Protein AF-A0A6B0XFJ4-F1 (afdb_monomer)

Secondary structure (DSSP, 8-state):
-------HHHHHHHHHHHHHHHHHTT--HHHHHHHHHHHHHHHHHHHTTS--HHHHHHHHHS-HHHHHHHHHHHHHHHHHHH-TTSSTTPPPPP--TTHHHHHHHHHHHHHHHTTPPPPHHHHHHHHHHHHH-GGGS-TTS-HHHHHHHHHTHHHHTS-HHHHHHHHHHHHHHHTT-

Nearest PDB structures (foldseek):
  2cpt-assembly1_A  TM=4.570E-01  e=2.797E+00  Homo sapiens

Sequence (177 aa):
MAKIKVNKPEAARRQIDAAIRMLFSGEDPVAVHTLAMASFRVLRDLAKHTESPTESLIDSIIRPEKKTKLWKHINSLSNFLKHADNDPYEIHDPVGEEINDVVLLLACQYYQDLGYQHTHEMSTLITWCMVLYPEFLLPDTNPQLREMVEALDADRNLPRKEKLARGLQLLCSARRM

Structure (mmCIF, N/CA/C/O backbone):
data_AF-A0A6B0XFJ4-F1
#
_entry.id   AF-A0A6B0XFJ4-F1
#
loop_
_atom_site.group_PDB
_atom_site.id
_atom_site.type_symbol
_atom_site.label_atom_id
_atom_site.label_alt_id
_atom_site.label_comp_id
_atom_site.label_asym_id
_atom_site.label_entity_id
_atom_site.label_seq_id
_atom_site.pdbx_PDB_ins_code
_atom_site.Cartn_x
_atom_site.Cartn_y
_atom_site.Cartn_z
_atom_site.occupancy
_atom_site.B_iso_or_equiv
_atom_site.auth_seq_id
_atom_site.auth_comp_id
_atom_site.auth_asym_id
_atom_site.auth_atom_id
_atom_site.pdbx_PDB_model_num
ATOM 1 N N . MET A 1 1 ? -8.684 -20.843 -25.417 1.00 71.12 1 MET A N 1
ATOM 2 C CA . MET A 1 1 ? -8.147 -20.318 -24.140 1.00 71.12 1 MET A CA 1
ATOM 3 C C . MET A 1 1 ? -8.036 -18.807 -24.242 1.00 71.12 1 MET A C 1
ATOM 5 O O . MET A 1 1 ? -7.529 -18.332 -25.254 1.00 71.12 1 MET A O 1
ATOM 9 N N . ALA A 1 2 ? -8.517 -18.064 -23.245 1.00 85.00 2 ALA A N 1
ATOM 10 C CA . ALA A 1 2 ? -8.285 -16.621 -23.172 1.00 85.00 2 ALA A CA 1
ATOM 11 C C . ALA A 1 2 ? -6.791 -16.343 -22.907 1.00 85.00 2 ALA A C 1
ATOM 13 O O . ALA A 1 2 ? -6.155 -17.087 -22.163 1.00 85.00 2 ALA A O 1
ATOM 14 N N . LYS A 1 3 ? -6.223 -15.306 -23.535 1.00 91.06 3 LYS A N 1
ATOM 15 C CA . LYS A 1 3 ? -4.822 -14.881 -23.355 1.00 91.06 3 LYS A CA 1
ATOM 16 C C . LYS A 1 3 ? -4.790 -13.449 -22.823 1.00 91.06 3 LYS A C 1
ATOM 18 O O . LYS A 1 3 ? -5.571 -12.619 -23.275 1.00 91.06 3 LYS A O 1
ATOM 23 N N . ILE A 1 4 ? -3.870 -13.160 -21.905 1.00 92.94 4 ILE A N 1
ATOM 24 C CA . ILE A 1 4 ? -3.644 -11.814 -21.361 1.00 92.94 4 ILE A CA 1
ATOM 25 C C . ILE A 1 4 ? -2.336 -11.270 -21.943 1.00 92.94 4 ILE A C 1
ATOM 27 O O . ILE A 1 4 ? -1.317 -11.958 -21.927 1.00 92.94 4 ILE A O 1
ATOM 31 N N . LYS A 1 5 ? -2.362 -10.033 -22.447 1.00 95.06 5 LYS A N 1
ATOM 32 C CA . LYS A 1 5 ? -1.174 -9.255 -22.822 1.00 95.06 5 LYS A CA 1
ATOM 33 C C . LYS A 1 5 ? -1.119 -8.039 -21.902 1.00 95.06 5 LYS A C 1
ATOM 35 O O . LYS A 1 5 ? -2.099 -7.306 -21.830 1.00 95.06 5 LYS A O 1
ATOM 40 N N . VAL A 1 6 ? -0.019 -7.875 -21.174 1.00 96.56 6 VAL A N 1
ATOM 41 C CA . VAL A 1 6 ? 0.147 -6.821 -20.166 1.00 96.56 6 VAL A CA 1
ATOM 42 C C . VAL A 1 6 ? 1.632 -6.482 -20.040 1.00 96.56 6 VAL A C 1
ATOM 44 O O . VAL A 1 6 ? 2.473 -7.380 -20.123 1.00 96.56 6 VAL A O 1
ATOM 47 N N . ASN A 1 7 ? 1.971 -5.204 -19.881 1.00 96.69 7 ASN A N 1
ATOM 48 C CA . ASN A 1 7 ? 3.340 -4.779 -19.566 1.00 96.69 7 ASN A CA 1
ATOM 49 C C . ASN A 1 7 ? 3.520 -4.574 -18.046 1.00 96.69 7 ASN A C 1
ATOM 51 O O . ASN A 1 7 ? 2.563 -4.676 -17.281 1.00 96.69 7 ASN A O 1
ATOM 55 N N . LYS A 1 8 ? 4.751 -4.310 -17.583 1.00 97.44 8 LYS A N 1
ATOM 56 C CA . LYS A 1 8 ? 5.041 -4.189 -16.142 1.00 97.44 8 LYS A CA 1
ATOM 57 C C . LYS A 1 8 ? 4.252 -3.059 -15.446 1.00 97.44 8 LYS A C 1
ATOM 59 O O . LYS A 1 8 ? 3.602 -3.372 -14.448 1.00 97.44 8 LYS A O 1
ATOM 64 N N . PRO A 1 9 ? 4.244 -1.800 -15.939 1.00 96.94 9 PRO A N 1
ATOM 65 C CA . PRO A 1 9 ? 3.448 -0.734 -15.321 1.00 96.94 9 PRO A CA 1
ATOM 66 C C . PRO A 1 9 ? 1.951 -1.042 -15.285 1.00 96.94 9 PRO A C 1
ATOM 68 O O . PRO A 1 9 ? 1.294 -0.829 -14.270 1.00 96.94 9 PRO A O 1
ATOM 71 N N . GLU A 1 10 ? 1.408 -1.601 -16.367 1.00 97.75 10 GLU A N 1
ATOM 72 C CA . GLU A 1 10 ? -0.004 -1.957 -16.444 1.00 97.75 10 GLU A CA 1
ATOM 73 C C . GLU A 1 10 ? -0.362 -3.084 -15.466 1.00 97.75 10 GLU A C 1
ATOM 75 O O . GLU A 1 10 ? -1.405 -3.025 -14.813 1.00 97.75 10 GLU A O 1
ATOM 80 N N . ALA A 1 11 ? 0.502 -4.093 -15.328 1.00 98.19 11 ALA A N 1
ATOM 81 C CA . ALA A 1 11 ? 0.322 -5.164 -14.355 1.00 98.19 11 ALA A CA 1
ATOM 82 C C . ALA A 1 11 ? 0.345 -4.616 -12.922 1.00 98.19 11 ALA A C 1
ATOM 84 O O . ALA A 1 11 ? -0.547 -4.941 -12.139 1.00 98.19 11 ALA A O 1
ATOM 85 N N . ALA A 1 12 ? 1.304 -3.741 -12.606 1.00 98.44 12 ALA A N 1
ATOM 86 C CA . ALA A 1 12 ? 1.402 -3.104 -11.297 1.00 98.44 12 ALA A CA 1
ATOM 87 C C . ALA A 1 12 ? 0.172 -2.237 -10.988 1.00 98.44 12 ALA A C 1
ATOM 89 O O . ALA A 1 12 ? -0.413 -2.394 -9.921 1.00 98.44 12 ALA A O 1
ATOM 90 N N . ARG A 1 13 ? -0.296 -1.409 -11.935 1.00 98.56 13 ARG A N 1
ATOM 91 C CA . ARG A 1 13 ? -1.532 -0.621 -11.784 1.00 98.56 13 ARG A CA 1
ATOM 92 C C . ARG A 1 13 ? -2.727 -1.505 -11.433 1.00 98.56 13 ARG A C 1
ATOM 94 O O . ARG A 1 13 ? -3.427 -1.241 -10.463 1.00 98.56 13 ARG A O 1
ATOM 101 N N . ARG A 1 14 ? -2.942 -2.586 -12.195 1.00 98.38 14 ARG A N 1
ATOM 102 C CA . ARG A 1 14 ? -4.054 -3.525 -11.955 1.00 98.38 14 ARG A CA 1
ATOM 103 C C . ARG A 1 14 ? -3.960 -4.182 -10.572 1.00 98.38 14 ARG A C 1
ATOM 105 O O . ARG A 1 14 ? -4.995 -4.400 -9.947 1.00 98.38 14 ARG A O 1
ATOM 112 N N . GLN A 1 15 ? -2.748 -4.495 -10.111 1.00 98.62 15 GLN A N 1
ATOM 113 C CA . GLN A 1 15 ? -2.503 -5.054 -8.779 1.00 98.62 15 GLN A CA 1
ATOM 114 C C . GLN A 1 15 ? -2.755 -4.032 -7.662 1.00 98.62 15 GLN A C 1
ATOM 116 O O . GLN A 1 15 ? -3.395 -4.400 -6.683 1.00 98.62 15 GLN A O 1
ATOM 121 N N . ILE A 1 16 ? -2.341 -2.767 -7.824 1.00 98.62 16 ILE A N 1
ATOM 122 C CA . ILE A 1 16 ? -2.642 -1.685 -6.868 1.00 98.62 16 ILE A CA 1
ATOM 123 C C . ILE A 1 16 ? -4.152 -1.494 -6.751 1.00 98.62 16 ILE A C 1
ATOM 125 O O . ILE A 1 16 ? -4.694 -1.577 -5.654 1.00 98.62 16 ILE A O 1
ATOM 129 N N . ASP A 1 17 ? -4.845 -1.314 -7.879 1.00 98.69 17 ASP A N 1
ATOM 130 C CA . ASP A 1 17 ? -6.293 -1.080 -7.885 1.00 98.69 17 ASP A CA 1
ATOM 131 C C . ASP A 1 17 ? -7.051 -2.255 -7.237 1.00 98.69 17 ASP A C 1
ATOM 133 O O . ASP A 1 17 ? -8.042 -2.061 -6.533 1.00 98.69 17 ASP A O 1
ATOM 137 N N . ALA A 1 18 ? -6.600 -3.493 -7.471 1.00 98.75 18 ALA A N 1
ATOM 138 C CA . ALA A 1 18 ? -7.171 -4.676 -6.833 1.00 98.75 18 ALA A CA 1
ATOM 139 C C . ALA A 1 18 ? -6.905 -4.697 -5.323 1.00 98.75 18 ALA A C 1
ATOM 141 O O . ALA A 1 18 ? -7.849 -4.855 -4.554 1.00 98.75 18 ALA A O 1
ATOM 142 N N . ALA A 1 19 ? -5.662 -4.473 -4.901 1.00 98.69 19 ALA A N 1
ATOM 143 C CA . ALA A 1 19 ? -5.285 -4.459 -3.494 1.00 98.69 19 ALA A CA 1
ATOM 144 C C . ALA A 1 19 ? -6.017 -3.366 -2.701 1.00 98.69 19 ALA A C 1
ATOM 146 O O . ALA A 1 19 ? -6.474 -3.632 -1.597 1.00 98.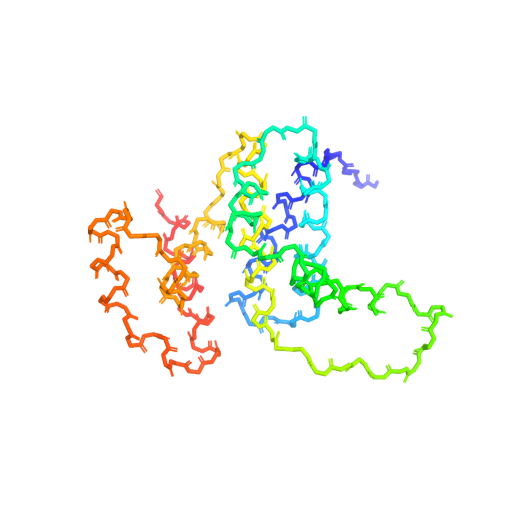69 19 ALA A O 1
ATOM 147 N N . ILE A 1 20 ? -6.204 -2.171 -3.273 1.00 98.69 20 ILE A N 1
ATOM 148 C CA . ILE A 1 20 ? -6.962 -1.078 -2.640 1.00 98.69 20 ILE A CA 1
ATOM 149 C C . ILE A 1 20 ? -8.438 -1.455 -2.472 1.00 98.69 20 ILE A C 1
ATOM 151 O O . ILE A 1 20 ? -9.024 -1.215 -1.417 1.00 98.69 20 ILE A O 1
ATOM 155 N N . ARG A 1 21 ? -9.053 -2.078 -3.489 1.00 98.56 21 ARG A N 1
ATOM 156 C CA . ARG A 1 21 ? -10.432 -2.581 -3.373 1.00 98.56 21 ARG A CA 1
ATOM 157 C C . ARG A 1 21 ? -10.564 -3.611 -2.253 1.00 98.56 21 ARG A C 1
ATOM 159 O O . ARG A 1 21 ? -11.510 -3.519 -1.475 1.00 98.56 21 ARG A O 1
ATOM 166 N N . MET A 1 22 ? -9.626 -4.554 -2.179 1.00 98.50 22 MET A N 1
ATOM 167 C CA . MET A 1 22 ? -9.596 -5.593 -1.148 1.00 98.50 22 MET A CA 1
ATOM 168 C C . MET A 1 22 ? -9.402 -4.983 0.245 1.00 98.50 22 MET A C 1
ATOM 170 O O . MET A 1 22 ? -10.165 -5.288 1.159 1.00 98.50 22 MET A O 1
ATOM 174 N N . LEU A 1 23 ? -8.453 -4.049 0.381 1.00 98.31 23 LEU A N 1
ATOM 175 C CA . LEU A 1 23 ? -8.181 -3.314 1.616 1.00 98.31 23 LEU A CA 1
ATOM 176 C C . LEU A 1 23 ? -9.448 -2.639 2.150 1.00 98.31 23 LEU A C 1
ATOM 178 O O . LEU A 1 23 ? -9.869 -2.907 3.271 1.00 98.31 23 LEU A O 1
ATOM 182 N N . PHE A 1 24 ? -10.096 -1.796 1.344 1.00 97.94 24 PHE A N 1
ATOM 183 C CA . PHE A 1 24 ? -11.292 -1.071 1.783 1.00 97.94 24 PHE A CA 1
ATOM 184 C C . PHE A 1 24 ? -12.513 -1.967 1.990 1.00 97.94 24 PHE A C 1
ATOM 186 O O . PHE A 1 24 ? -13.387 -1.637 2.788 1.00 97.94 24 PHE A O 1
ATOM 193 N N . SER A 1 25 ? -12.564 -3.120 1.325 1.00 96.75 25 SER A N 1
ATOM 194 C CA . SER A 1 25 ? -13.604 -4.125 1.571 1.00 96.75 25 SER A CA 1
ATOM 195 C C . SER A 1 25 ? -13.352 -4.942 2.846 1.00 96.75 25 SER A C 1
ATOM 197 O O . SER A 1 25 ? -14.192 -5.765 3.205 1.00 96.75 25 SER A O 1
ATOM 199 N N . GLY A 1 26 ? -12.234 -4.710 3.547 1.00 95.62 26 GLY A N 1
ATOM 200 C CA . GLY A 1 26 ? -11.851 -5.464 4.739 1.00 95.62 26 GLY A CA 1
ATOM 201 C C . GLY A 1 26 ? -11.555 -6.932 4.436 1.00 95.62 26 GLY A C 1
ATOM 202 O O . GLY A 1 26 ? -11.852 -7.795 5.261 1.00 95.62 26 GLY A O 1
ATOM 203 N N . GLU A 1 27 ? -11.047 -7.223 3.235 1.00 96.75 27 GLU A N 1
ATOM 204 C CA . GLU A 1 27 ? -10.620 -8.570 2.855 1.00 96.75 27 GLU A CA 1
ATOM 205 C C . GLU A 1 27 ? -9.345 -8.998 3.599 1.00 96.75 27 GLU A C 1
ATOM 207 O O . GLU A 1 27 ? -8.747 -8.233 4.355 1.00 96.75 27 GLU A O 1
ATOM 212 N N . ASP A 1 28 ? -8.930 -10.246 3.374 1.00 96.31 28 ASP A N 1
ATOM 213 C CA . ASP A 1 28 ? -7.779 -10.857 4.033 1.00 96.31 28 ASP A CA 1
ATOM 214 C C . ASP A 1 28 ? -6.490 -10.007 3.883 1.00 96.31 28 ASP A C 1
ATOM 216 O O . ASP A 1 28 ? -6.012 -9.789 2.758 1.00 96.31 28 ASP A O 1
ATOM 220 N N . PRO A 1 29 ? -5.882 -9.548 4.997 1.00 95.62 29 PRO A N 1
ATOM 221 C CA . PRO A 1 29 ? -4.700 -8.691 4.954 1.00 95.62 29 PRO A CA 1
ATOM 222 C C . PRO A 1 29 ? -3.461 -9.333 4.316 1.00 95.62 29 PRO A C 1
ATOM 224 O O . PRO A 1 29 ? -2.621 -8.605 3.785 1.00 95.62 29 PRO A O 1
ATOM 227 N N . VAL A 1 30 ? -3.326 -10.665 4.333 1.00 95.31 30 VAL A N 1
ATOM 228 C CA . VAL A 1 30 ? -2.206 -11.389 3.704 1.00 95.31 30 VAL A CA 1
ATOM 229 C C . VAL A 1 30 ? -2.353 -11.360 2.184 1.00 95.31 30 VAL A C 1
ATOM 231 O O . VAL A 1 30 ? -1.379 -11.120 1.457 1.00 95.31 30 VAL A O 1
ATOM 234 N N . ALA A 1 31 ? -3.576 -11.536 1.685 1.00 96.50 31 ALA A N 1
ATOM 235 C CA . ALA A 1 31 ? -3.875 -11.418 0.262 1.00 96.50 31 ALA A CA 1
ATOM 236 C C . ALA A 1 31 ? -3.658 -9.979 -0.242 1.00 96.50 31 ALA A C 1
ATOM 238 O O . ALA A 1 31 ? -3.005 -9.779 -1.274 1.00 96.50 31 ALA A O 1
ATOM 239 N N . VAL A 1 32 ? -4.112 -8.977 0.523 1.00 98.06 32 VAL A N 1
ATOM 240 C CA . VAL A 1 32 ? -3.838 -7.554 0.248 1.00 98.06 32 VAL A CA 1
ATOM 241 C C . VAL A 1 32 ? -2.331 -7.303 0.192 1.00 98.06 32 VAL A C 1
ATOM 243 O O . VAL A 1 32 ? -1.837 -6.753 -0.796 1.00 98.06 32 VAL A O 1
ATOM 246 N N . HIS A 1 33 ? -1.590 -7.758 1.207 1.00 97.06 33 HIS A N 1
ATOM 247 C CA . HIS A 1 33 ? -0.143 -7.566 1.295 1.00 97.06 33 HIS A CA 1
ATOM 248 C C . HIS A 1 33 ? 0.593 -8.151 0.091 1.00 97.06 33 HIS A C 1
ATOM 250 O O . HIS A 1 33 ? 1.521 -7.541 -0.440 1.00 97.06 33 HIS A O 1
ATOM 256 N N . THR A 1 34 ? 0.157 -9.319 -0.377 1.00 96.44 34 THR A N 1
ATOM 257 C CA . THR A 1 34 ? 0.762 -10.005 -1.521 1.00 96.44 34 THR A CA 1
ATOM 258 C C . THR A 1 34 ? 0.687 -9.151 -2.790 1.00 96.44 34 THR A C 1
ATOM 260 O O . THR A 1 34 ? 1.704 -8.945 -3.459 1.00 96.44 34 THR A O 1
ATOM 263 N N . LEU A 1 35 ? -0.489 -8.603 -3.113 1.00 98.12 35 LEU A N 1
ATOM 264 C CA . LEU A 1 35 ? -0.665 -7.735 -4.284 1.00 98.12 35 LEU A CA 1
ATOM 265 C C . LEU A 1 35 ? 0.013 -6.370 -4.103 1.00 98.12 35 LEU A C 1
ATOM 267 O O . LEU A 1 35 ? 0.653 -5.868 -5.035 1.00 98.12 35 LEU A O 1
AT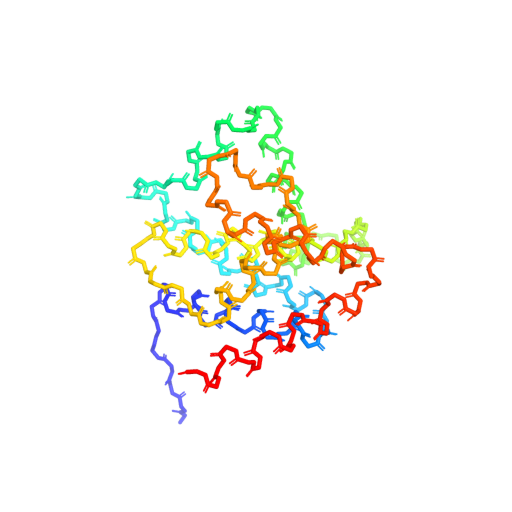OM 271 N N . ALA A 1 36 ? -0.079 -5.794 -2.903 1.00 98.00 36 ALA A N 1
ATOM 272 C CA . ALA A 1 36 ? 0.567 -4.534 -2.558 1.00 98.00 36 ALA A CA 1
ATOM 273 C C . ALA A 1 36 ? 2.085 -4.626 -2.766 1.00 98.00 36 ALA A C 1
ATOM 275 O O . ALA A 1 36 ? 2.664 -3.839 -3.513 1.00 98.00 36 ALA A O 1
ATOM 276 N N . MET A 1 37 ? 2.729 -5.649 -2.202 1.00 97.12 37 MET A N 1
ATOM 277 C CA . MET A 1 37 ? 4.176 -5.835 -2.304 1.00 97.12 37 MET A CA 1
ATOM 278 C C . MET A 1 37 ? 4.641 -6.210 -3.708 1.00 97.12 37 MET A C 1
ATOM 280 O O . MET A 1 37 ? 5.711 -5.760 -4.126 1.00 97.12 37 MET A O 1
ATOM 284 N N . ALA A 1 38 ? 3.865 -7.002 -4.453 1.00 96.75 38 ALA A N 1
ATOM 285 C CA . ALA A 1 38 ? 4.185 -7.316 -5.843 1.00 96.75 38 ALA A CA 1
ATOM 286 C C . ALA A 1 38 ? 4.223 -6.043 -6.702 1.00 96.75 38 ALA A C 1
ATOM 288 O O . ALA A 1 38 ? 5.205 -5.801 -7.409 1.00 96.75 38 ALA A O 1
ATOM 289 N N . SER A 1 39 ? 3.193 -5.203 -6.590 1.00 98.12 39 SER A N 1
ATOM 290 C CA . SER A 1 39 ? 3.091 -3.966 -7.366 1.00 98.12 39 SER A CA 1
ATOM 291 C C . SER A 1 39 ? 4.132 -2.924 -6.948 1.00 98.12 39 SER A C 1
ATOM 293 O O . SER A 1 39 ? 4.830 -2.378 -7.806 1.00 98.12 39 SER A O 1
ATOM 295 N N . PHE A 1 40 ? 4.328 -2.733 -5.640 1.00 97.44 40 PHE A N 1
ATOM 296 C CA . PHE A 1 40 ? 5.370 -1.880 -5.071 1.00 97.44 40 PHE A CA 1
ATOM 297 C C . PHE A 1 40 ? 6.763 -2.247 -5.597 1.00 97.44 40 PHE A C 1
ATOM 299 O O . PHE A 1 40 ? 7.495 -1.377 -6.070 1.00 97.44 40 PHE A O 1
ATOM 306 N N . ARG A 1 41 ? 7.135 -3.536 -5.563 1.00 95.94 41 ARG A N 1
ATOM 307 C CA . ARG A 1 41 ? 8.456 -3.988 -6.029 1.00 95.94 41 ARG A CA 1
ATOM 308 C C . ARG A 1 41 ? 8.667 -3.683 -7.508 1.00 95.94 41 ARG A C 1
ATOM 310 O O . ARG A 1 41 ? 9.719 -3.157 -7.857 1.00 95.94 41 ARG A O 1
ATOM 317 N N . VAL A 1 42 ? 7.671 -3.965 -8.353 1.00 97.06 42 VAL A N 1
ATOM 318 C CA . VAL A 1 42 ? 7.746 -3.676 -9.794 1.00 97.06 42 VAL A CA 1
ATOM 319 C C . VAL A 1 42 ? 7.978 -2.188 -10.039 1.00 97.06 42 VAL A C 1
ATOM 321 O O . VAL A 1 42 ? 8.865 -1.837 -10.813 1.00 97.06 42 VAL A O 1
ATOM 324 N N . LEU A 1 43 ? 7.208 -1.316 -9.389 1.00 97.69 43 LEU A N 1
ATOM 325 C CA . LEU A 1 43 ? 7.278 0.125 -9.632 1.00 97.69 43 LEU A CA 1
ATOM 326 C C . LEU A 1 43 ? 8.550 0.747 -9.076 1.00 97.69 43 LEU A C 1
ATOM 328 O O . LEU A 1 43 ? 9.202 1.502 -9.790 1.00 97.69 43 LEU A O 1
ATOM 332 N N . ARG A 1 44 ? 8.961 0.368 -7.863 1.00 95.12 44 ARG A N 1
ATOM 333 C CA . ARG A 1 44 ? 10.232 0.826 -7.299 1.00 95.12 44 ARG A CA 1
ATOM 334 C C . ARG A 1 44 ? 11.410 0.402 -8.173 1.00 95.12 44 ARG A C 1
ATOM 336 O O . ARG A 1 44 ? 12.312 1.197 -8.404 1.00 95.12 44 ARG A O 1
ATOM 343 N N . ASP A 1 45 ? 11.419 -0.834 -8.672 1.00 95.31 45 ASP A N 1
ATOM 344 C CA . ASP A 1 45 ? 12.502 -1.302 -9.542 1.00 95.31 45 ASP A CA 1
ATOM 345 C C . ASP A 1 45 ? 12.536 -0.562 -10.884 1.00 95.31 45 ASP A C 1
ATOM 347 O O . ASP A 1 45 ? 13.620 -0.294 -11.395 1.00 95.31 45 ASP A O 1
ATOM 351 N N . LEU A 1 46 ? 11.379 -0.191 -11.439 1.00 95.19 46 LEU A N 1
ATOM 352 C CA . LEU A 1 46 ? 11.313 0.659 -12.630 1.00 95.19 46 LEU A CA 1
ATOM 353 C C . LEU A 1 46 ? 11.795 2.090 -12.337 1.00 95.19 46 LEU A C 1
ATOM 355 O O . LEU A 1 46 ? 12.537 2.650 -13.141 1.00 95.19 46 LEU A O 1
ATOM 359 N N . ALA A 1 47 ? 11.425 2.651 -11.184 1.00 93.25 47 ALA A N 1
ATOM 360 C CA . ALA A 1 47 ? 11.770 4.016 -10.787 1.00 93.25 47 ALA A CA 1
ATOM 361 C C . ALA A 1 47 ? 13.261 4.210 -10.461 1.00 93.25 47 ALA A C 1
ATOM 363 O O . ALA A 1 47 ? 13.757 5.328 -10.505 1.00 93.25 47 ALA A O 1
ATOM 364 N N . LYS A 1 48 ? 14.025 3.133 -10.212 1.00 89.88 48 LYS A N 1
ATOM 365 C CA . LYS A 1 48 ? 15.498 3.198 -10.071 1.00 89.88 48 LYS A CA 1
ATOM 366 C C . LYS A 1 48 ? 16.209 3.769 -11.300 1.00 89.88 48 LYS A C 1
ATOM 368 O O . LYS A 1 48 ? 17.367 4.164 -11.204 1.00 89.88 48 LYS A O 1
ATOM 373 N N . HIS A 1 49 ? 15.552 3.745 -12.455 1.00 85.00 49 HIS A N 1
ATOM 374 C CA . HIS A 1 49 ? 16.091 4.244 -13.716 1.00 85.00 49 HIS A CA 1
ATOM 375 C C . HIS A 1 49 ? 15.603 5.659 -14.057 1.00 85.00 49 HIS A C 1
ATOM 377 O O . HIS A 1 49 ? 15.847 6.131 -15.166 1.00 85.00 49 HIS A O 1
ATOM 383 N N . THR A 1 50 ? 14.910 6.325 -13.132 1.00 86.62 50 THR A N 1
ATOM 384 C CA . THR A 1 50 ? 14.360 7.672 -13.297 1.00 86.62 50 THR A CA 1
ATOM 385 C C . THR A 1 50 ? 14.716 8.542 -12.094 1.00 86.62 50 THR A C 1
ATOM 387 O O . THR A 1 50 ? 15.087 8.043 -11.032 1.00 86.62 50 THR A O 1
ATOM 390 N N . GLU A 1 51 ? 14.588 9.859 -12.236 1.00 87.56 51 GLU A N 1
ATOM 391 C CA . GLU A 1 51 ? 14.568 10.742 -11.071 1.00 87.56 51 GLU A CA 1
ATOM 392 C C . GLU A 1 51 ? 13.273 10.475 -10.296 1.00 87.56 51 GLU A C 1
ATOM 394 O O . GLU A 1 51 ? 12.179 10.658 -10.826 1.00 87.56 51 GLU A O 1
ATOM 399 N N . SER A 1 52 ? 13.395 9.973 -9.067 1.00 90.69 52 SER A N 1
ATOM 400 C CA . SER A 1 52 ? 12.259 9.651 -8.201 1.00 90.69 52 SER A CA 1
ATOM 401 C C . SER A 1 52 ? 12.190 10.664 -7.056 1.00 90.69 52 SER A C 1
ATOM 403 O O . SER A 1 52 ? 13.018 10.616 -6.132 1.00 90.69 52 SER A O 1
ATOM 405 N N . PRO A 1 53 ? 11.210 11.587 -7.088 1.00 88.88 53 PRO A N 1
ATOM 406 C CA . PRO A 1 53 ? 10.874 12.420 -5.940 1.00 88.88 53 PRO A CA 1
ATOM 407 C C . PRO A 1 53 ? 10.613 11.596 -4.676 1.00 88.88 53 PRO A C 1
ATOM 409 O O . PRO A 1 53 ? 11.028 12.003 -3.593 1.00 88.88 53 PRO A O 1
ATOM 412 N N . THR A 1 54 ? 10.005 10.411 -4.807 1.00 88.44 54 THR A N 1
ATOM 413 C CA . THR A 1 54 ? 9.736 9.514 -3.673 1.00 88.44 54 THR A CA 1
ATOM 414 C C . THR A 1 54 ? 11.018 9.017 -3.008 1.00 88.44 54 THR A C 1
ATOM 416 O O . THR A 1 54 ? 11.144 9.122 -1.789 1.00 88.44 54 THR A O 1
ATOM 419 N N . GLU A 1 55 ? 11.997 8.509 -3.769 1.00 86.81 55 GLU A N 1
ATOM 420 C CA . GLU A 1 55 ? 13.293 8.098 -3.197 1.00 86.81 55 GLU A CA 1
ATOM 421 C C . GLU A 1 55 ? 14.013 9.279 -2.549 1.00 86.81 55 GLU A C 1
ATOM 423 O O . GLU A 1 55 ? 14.509 9.149 -1.431 1.00 86.81 55 GLU A O 1
ATOM 428 N N . SER A 1 56 ? 14.007 10.440 -3.209 1.00 85.94 56 SER A N 1
ATOM 429 C CA . SER A 1 56 ? 14.641 11.657 -2.687 1.00 85.94 56 SER A CA 1
ATOM 430 C C . SER A 1 56 ? 14.017 12.095 -1.357 1.00 85.94 56 SER A C 1
ATOM 432 O O . SER A 1 56 ? 14.725 12.450 -0.412 1.00 85.94 56 SER A O 1
ATOM 434 N N . LEU A 1 57 ? 12.688 12.017 -1.247 1.00 82.50 57 LEU A N 1
ATOM 435 C CA . LEU A 1 57 ? 11.959 12.306 -0.016 1.00 82.50 57 LEU A CA 1
ATOM 436 C C . LEU A 1 57 ? 12.334 11.314 1.091 1.00 82.50 57 LEU A C 1
ATOM 438 O O . LEU A 1 57 ? 12.678 11.735 2.195 1.00 82.50 57 LEU A O 1
ATOM 442 N N . ILE A 1 58 ? 12.332 10.011 0.792 1.00 83.31 58 ILE A N 1
ATOM 443 C CA . ILE A 1 58 ? 12.720 8.960 1.745 1.00 83.31 58 ILE A CA 1
ATOM 444 C C . ILE A 1 58 ? 14.149 9.192 2.248 1.00 83.31 58 ILE A C 1
ATOM 446 O O . ILE A 1 58 ? 14.386 9.101 3.453 1.00 83.31 58 ILE A O 1
ATOM 450 N N . ASP A 1 59 ? 15.084 9.525 1.358 1.00 83.31 59 ASP A N 1
ATOM 451 C CA . ASP A 1 59 ? 16.481 9.7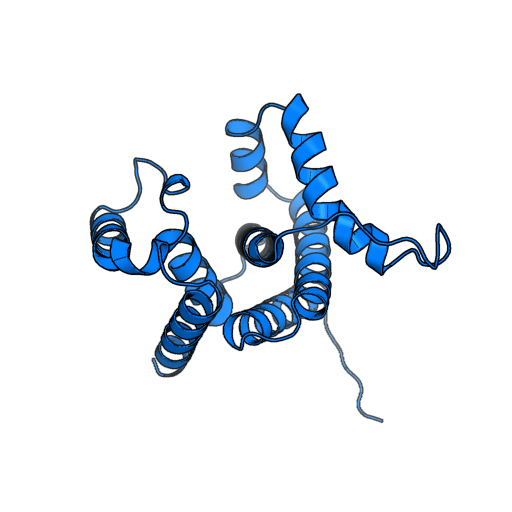91 1.712 1.00 83.31 59 ASP A CA 1
ATOM 452 C C . ASP A 1 59 ? 16.661 11.061 2.547 1.00 83.31 59 ASP A C 1
ATOM 454 O O . ASP A 1 59 ? 17.534 11.104 3.415 1.00 83.31 59 ASP A O 1
ATOM 458 N N . SER A 1 60 ? 15.824 12.080 2.338 1.00 78.88 60 SER A N 1
ATOM 459 C CA . SER A 1 60 ? 15.890 13.320 3.121 1.00 78.88 60 SER A CA 1
ATOM 460 C C . SER A 1 60 ? 15.298 13.187 4.530 1.00 78.88 60 SER A C 1
ATOM 462 O O . SER A 1 60 ? 15.795 13.816 5.465 1.00 78.88 60 SER A O 1
ATOM 464 N N . ILE A 1 61 ? 14.265 12.358 4.708 1.00 75.25 61 ILE A N 1
ATOM 465 C CA . ILE A 1 61 ? 13.540 12.232 5.983 1.00 75.25 61 ILE A CA 1
ATOM 466 C C . ILE A 1 61 ? 14.106 11.096 6.848 1.00 75.25 61 ILE A C 1
ATOM 468 O O . ILE A 1 61 ? 14.082 11.168 8.080 1.00 75.25 61 ILE A O 1
ATOM 472 N N . ILE A 1 62 ? 14.639 10.036 6.234 1.00 76.56 62 ILE A N 1
ATOM 473 C CA . ILE A 1 62 ? 15.066 8.829 6.945 1.00 76.56 62 ILE A CA 1
ATOM 474 C C . ILE A 1 62 ? 16.586 8.723 6.942 1.00 76.56 62 ILE A C 1
ATOM 476 O O . ILE A 1 62 ? 17.219 8.512 5.913 1.00 76.56 62 ILE A O 1
ATOM 480 N N . ARG A 1 63 ? 17.180 8.762 8.142 1.00 75.94 63 ARG A N 1
ATOM 481 C CA . ARG A 1 63 ? 18.620 8.516 8.321 1.00 75.94 63 ARG A CA 1
ATOM 482 C C . ARG A 1 63 ? 19.027 7.194 7.643 1.00 75.94 63 ARG A C 1
ATOM 484 O O . ARG A 1 63 ? 18.333 6.193 7.858 1.00 75.94 63 ARG A O 1
ATOM 491 N N . PRO A 1 64 ? 20.173 7.125 6.937 1.00 77.81 64 PRO A N 1
ATOM 492 C CA . PRO A 1 64 ? 20.588 5.927 6.196 1.00 77.81 64 PRO A CA 1
ATOM 493 C C . PRO A 1 64 ? 20.553 4.632 7.026 1.00 77.81 64 PRO A C 1
ATOM 495 O O . PRO A 1 64 ? 20.054 3.600 6.583 1.00 77.81 64 PRO A O 1
ATOM 498 N N . GLU A 1 65 ? 20.981 4.706 8.288 1.00 76.94 65 GLU A N 1
ATOM 499 C CA . GLU A 1 65 ? 20.988 3.591 9.249 1.00 76.94 65 GLU A CA 1
ATOM 500 C C . GLU A 1 65 ? 19.586 3.031 9.564 1.00 76.94 65 GLU A C 1
ATOM 502 O O . GLU A 1 65 ? 19.423 1.864 9.932 1.00 76.94 65 GLU A O 1
ATOM 507 N N . LYS A 1 66 ? 18.552 3.871 9.448 1.00 77.31 66 LYS A N 1
ATOM 508 C CA . LYS A 1 66 ? 17.147 3.524 9.695 1.00 77.31 66 LYS A CA 1
ATOM 509 C C . LYS A 1 66 ? 16.440 3.076 8.414 1.00 77.31 66 LYS A C 1
ATOM 511 O O . LYS A 1 66 ? 15.527 2.257 8.515 1.00 77.31 66 LYS A O 1
ATOM 516 N N . LYS A 1 67 ? 16.902 3.508 7.230 1.00 80.25 67 LYS A N 1
ATOM 517 C CA . LYS A 1 67 ? 16.368 3.093 5.915 1.00 80.25 67 LYS A CA 1
ATOM 518 C C . LYS A 1 67 ? 16.450 1.572 5.747 1.00 80.25 67 LYS A C 1
ATOM 520 O O . LYS A 1 67 ? 15.462 0.936 5.390 1.00 80.25 67 LYS A O 1
ATOM 525 N N . THR A 1 68 ? 17.570 0.955 6.128 1.00 83.00 68 THR A N 1
ATOM 526 C CA . THR A 1 68 ? 17.721 -0.513 6.103 1.00 83.00 68 THR A CA 1
ATOM 527 C C . THR A 1 68 ? 16.705 -1.224 6.998 1.00 83.00 68 THR A C 1
ATOM 529 O O . THR A 1 68 ? 16.138 -2.238 6.595 1.00 83.00 68 THR A O 1
ATOM 532 N N . LYS A 1 69 ? 16.434 -0.693 8.199 1.00 82.62 69 LYS A N 1
ATOM 533 C CA . LYS A 1 69 ? 15.440 -1.274 9.118 1.00 82.62 69 LYS A CA 1
ATOM 534 C C . LYS A 1 69 ? 14.022 -1.152 8.566 1.00 82.62 69 LYS A C 1
ATOM 536 O O . LYS A 1 69 ? 13.292 -2.138 8.601 1.00 82.62 69 LYS A O 1
ATOM 541 N N . LEU A 1 70 ? 13.669 0.008 8.009 1.00 81.69 70 LEU A N 1
ATOM 542 C CA . LEU A 1 70 ? 12.380 0.222 7.353 1.00 81.69 70 LEU A CA 1
ATOM 543 C C . LEU A 1 70 ? 12.176 -0.773 6.208 1.00 81.69 70 LEU A C 1
ATOM 545 O O . LEU A 1 70 ? 11.172 -1.479 6.171 1.00 81.69 70 LEU A O 1
ATOM 549 N N . TRP A 1 71 ? 13.152 -0.890 5.303 1.00 86.38 71 TRP A N 1
ATOM 550 C CA . TRP A 1 71 ? 13.041 -1.828 4.190 1.00 86.38 71 TRP A CA 1
ATOM 551 C C . TRP A 1 71 ? 13.011 -3.277 4.645 1.00 86.38 71 TRP A C 1
ATOM 553 O O . TRP A 1 71 ? 12.293 -4.073 4.045 1.00 86.38 71 TRP A O 1
ATOM 563 N N . LYS A 1 72 ? 13.760 -3.641 5.688 1.00 85.94 72 LYS A N 1
ATOM 564 C CA . LYS A 1 72 ? 13.681 -4.987 6.260 1.00 85.94 72 LYS A CA 1
ATOM 565 C C . LYS A 1 72 ? 12.271 -5.273 6.776 1.00 85.94 72 LYS A C 1
ATOM 567 O O . LYS A 1 72 ? 11.754 -6.341 6.481 1.00 85.94 72 LYS A O 1
ATOM 572 N N . HIS A 1 73 ? 11.651 -4.318 7.469 1.00 84.50 73 HIS A N 1
ATOM 573 C CA . HIS A 1 73 ? 10.288 -4.450 7.980 1.00 84.50 73 HIS A CA 1
ATOM 574 C C . HIS A 1 73 ? 9.251 -4.558 6.851 1.00 84.50 73 HIS A C 1
ATOM 576 O O . HIS A 1 73 ? 8.480 -5.507 6.824 1.00 84.50 73 HIS A O 1
ATOM 582 N N . ILE A 1 74 ? 9.307 -3.673 5.848 1.00 86.44 74 ILE A N 1
ATOM 583 C CA . ILE A 1 74 ? 8.427 -3.732 4.665 1.00 86.44 74 ILE A CA 1
ATOM 584 C C . ILE A 1 74 ? 8.552 -5.077 3.933 1.00 86.44 74 ILE A C 1
ATOM 586 O O . ILE A 1 74 ? 7.572 -5.622 3.435 1.00 86.44 74 ILE A O 1
ATOM 590 N N . ASN A 1 75 ? 9.767 -5.622 3.841 1.00 88.38 75 ASN A N 1
ATOM 591 C CA . ASN A 1 75 ? 10.003 -6.861 3.108 1.00 88.38 75 ASN A CA 1
ATOM 592 C C . ASN A 1 75 ? 9.795 -8.133 3.934 1.00 88.38 75 ASN A C 1
ATOM 594 O O . ASN A 1 75 ? 9.803 -9.199 3.321 1.00 88.38 75 ASN A O 1
ATOM 598 N N . SER A 1 76 ? 9.656 -8.068 5.263 1.00 88.00 76 SER A N 1
ATOM 599 C CA . SER A 1 76 ? 9.698 -9.271 6.105 1.00 88.00 76 SER A CA 1
ATOM 600 C C . SER A 1 76 ? 8.540 -10.211 5.784 1.00 88.00 76 SER A C 1
ATOM 602 O O . SER A 1 76 ? 8.780 -11.352 5.390 1.00 88.00 76 SER A O 1
ATOM 604 N N . LEU A 1 77 ? 7.310 -9.689 5.803 1.00 87.56 77 LEU A N 1
ATOM 605 C CA . LEU A 1 77 ? 6.108 -10.474 5.544 1.00 87.56 77 LEU A CA 1
ATOM 606 C C . LEU A 1 77 ? 6.101 -11.017 4.107 1.00 87.56 77 LEU A C 1
ATOM 608 O O . LEU A 1 77 ? 5.950 -12.214 3.899 1.00 87.56 77 LEU A O 1
ATOM 612 N N . SER A 1 78 ? 6.377 -10.183 3.100 1.00 89.12 78 SER A N 1
ATOM 613 C CA . SER A 1 78 ? 6.487 -10.651 1.707 1.00 89.12 78 SER A CA 1
ATOM 614 C C . SER A 1 78 ? 7.579 -11.704 1.492 1.00 89.12 78 SER A C 1
ATOM 616 O O . SER A 1 78 ? 7.413 -12.576 0.639 1.00 89.12 78 SER A O 1
ATOM 618 N N . ASN A 1 79 ? 8.704 -11.623 2.208 1.00 89.06 79 ASN A N 1
ATOM 619 C CA . ASN A 1 79 ? 9.761 -12.622 2.097 1.00 89.06 79 ASN A CA 1
ATOM 620 C C . ASN A 1 79 ? 9.350 -13.950 2.726 1.00 89.06 79 ASN A C 1
ATOM 622 O O . ASN A 1 79 ? 9.550 -14.979 2.091 1.00 89.06 79 ASN A O 1
ATOM 626 N N . PHE A 1 80 ? 8.732 -13.911 3.901 1.00 88.50 80 PHE A N 1
ATOM 627 C CA . PHE A 1 80 ? 8.176 -15.088 4.556 1.00 88.50 80 PHE A CA 1
ATOM 628 C C . PHE A 1 80 ? 7.135 -15.792 3.674 1.00 88.50 80 PHE A C 1
ATOM 630 O O . PHE A 1 80 ? 7.251 -16.981 3.404 1.00 88.50 80 PHE A O 1
ATOM 637 N N . LEU A 1 81 ? 6.191 -15.039 3.099 1.00 88.25 81 LEU A N 1
ATOM 638 C CA . LEU A 1 81 ? 5.110 -15.604 2.282 1.00 88.25 81 LEU A CA 1
ATOM 639 C C . LEU A 1 81 ? 5.580 -16.316 1.000 1.00 88.25 81 LEU A C 1
ATOM 641 O O . LEU A 1 81 ? 4.853 -17.157 0.477 1.00 88.25 81 LEU A O 1
ATOM 645 N N . LYS A 1 82 ? 6.758 -15.977 0.456 1.00 84.06 82 LYS A N 1
ATOM 646 C CA . LYS A 1 82 ? 7.253 -16.546 -0.816 1.00 84.06 82 LYS A CA 1
ATOM 647 C C . LYS A 1 82 ? 8.337 -17.617 -0.660 1.00 84.06 82 LYS A C 1
ATOM 649 O O . LYS A 1 82 ? 8.681 -18.240 -1.661 1.00 84.06 82 LYS A O 1
ATOM 654 N N . HIS A 1 83 ? 8.893 -17.800 0.537 1.00 85.12 83 HIS A N 1
ATOM 655 C CA . HIS A 1 83 ? 10.042 -18.676 0.790 1.00 85.12 83 HIS A CA 1
ATOM 656 C C . HIS A 1 83 ? 9.694 -19.812 1.752 1.00 85.12 83 HIS A C 1
ATOM 658 O O . HIS A 1 83 ? 10.285 -19.926 2.814 1.00 85.12 83 HIS A O 1
ATOM 664 N N . ALA A 1 84 ? 8.759 -20.682 1.360 1.00 81.81 84 ALA A N 1
ATOM 665 C CA . ALA A 1 84 ? 8.432 -21.890 2.129 1.00 81.81 84 ALA A CA 1
ATOM 666 C C . ALA A 1 84 ? 9.542 -22.965 2.087 1.00 81.81 84 ALA A C 1
ATOM 668 O O . ALA A 1 84 ? 9.436 -23.997 2.742 1.00 81.81 84 ALA A O 1
ATOM 669 N N . ASP A 1 85 ? 10.587 -22.755 1.281 1.00 81.50 85 ASP A N 1
ATOM 670 C CA . ASP A 1 85 ? 11.786 -23.592 1.233 1.00 81.50 85 ASP A CA 1
ATOM 671 C C . ASP A 1 85 ? 12.673 -23.423 2.474 1.00 81.50 85 ASP A C 1
ATOM 673 O O . ASP A 1 85 ? 13.401 -24.348 2.833 1.00 81.50 85 ASP A O 1
ATOM 677 N N . ASN A 1 86 ? 12.573 -22.274 3.145 1.00 71.19 86 ASN A N 1
ATOM 678 C CA . ASN A 1 86 ? 13.213 -22.003 4.424 1.00 71.19 86 ASN A CA 1
ATOM 679 C C . ASN A 1 86 ? 12.118 -21.946 5.496 1.00 71.19 86 ASN A C 1
ATOM 681 O O . ASN A 1 86 ? 11.139 -21.227 5.332 1.00 71.19 86 ASN A O 1
ATOM 685 N N . ASP A 1 87 ? 12.266 -22.733 6.561 1.00 74.19 87 ASP A N 1
ATOM 686 C CA . ASP A 1 87 ? 11.396 -22.678 7.744 1.00 74.19 87 ASP A CA 1
ATOM 687 C C . ASP A 1 87 ? 9.874 -22.829 7.446 1.00 74.19 87 ASP A C 1
ATOM 689 O O . ASP A 1 87 ? 9.056 -22.002 7.849 1.00 74.19 87 ASP A O 1
ATOM 693 N N . PRO A 1 88 ? 9.443 -23.927 6.779 1.00 80.62 88 PRO A N 1
ATOM 694 C CA . PRO A 1 88 ? 8.098 -24.094 6.190 1.00 80.62 88 PRO A CA 1
ATOM 695 C C . PRO A 1 88 ? 6.915 -24.024 7.168 1.00 80.62 88 PRO A C 1
ATOM 697 O O . PRO A 1 88 ? 5.769 -23.890 6.739 1.00 80.62 88 PRO A O 1
ATOM 700 N N . TYR A 1 89 ? 7.175 -24.172 8.466 1.00 86.06 89 TYR A N 1
ATOM 701 C CA . TYR A 1 89 ? 6.164 -24.173 9.527 1.00 86.06 89 TYR A CA 1
ATOM 702 C C . TYR A 1 89 ? 6.434 -23.108 10.594 1.00 86.06 89 TYR A C 1
ATOM 704 O O . TYR A 1 89 ? 5.825 -23.143 11.665 1.00 86.06 89 TYR A O 1
ATOM 712 N N . GLU A 1 90 ? 7.364 -22.189 10.336 1.00 89.75 90 GLU A N 1
ATOM 713 C CA . GLU A 1 90 ? 7.597 -21.055 11.220 1.00 89.75 90 GLU A CA 1
ATOM 714 C C . GLU A 1 90 ? 6.385 -20.116 11.215 1.00 89.75 90 GLU A C 1
ATOM 716 O O . GLU A 1 90 ? 5.656 -19.993 10.230 1.00 89.75 90 GLU A O 1
ATOM 721 N N . ILE A 1 91 ? 6.154 -19.456 12.348 1.00 86.75 91 ILE A N 1
ATOM 722 C CA . ILE A 1 91 ? 5.150 -18.404 12.477 1.00 86.75 91 ILE A CA 1
ATOM 723 C C . ILE A 1 91 ? 5.893 -17.077 12.387 1.00 86.75 91 ILE A C 1
ATOM 725 O O . ILE A 1 91 ? 6.729 -16.780 13.235 1.00 86.75 91 ILE A O 1
ATOM 729 N N . HIS A 1 92 ? 5.579 -16.279 11.368 1.00 87.81 92 HIS A N 1
ATOM 730 C CA . HIS A 1 92 ? 6.152 -14.946 11.223 1.00 87.81 92 HIS A CA 1
ATOM 731 C C . HIS A 1 92 ? 5.765 -14.045 12.404 1.00 87.81 92 HIS A C 1
ATOM 733 O O . HIS A 1 92 ? 4.630 -14.088 12.886 1.00 87.81 92 HIS A O 1
ATOM 739 N N . ASP A 1 93 ? 6.689 -13.175 12.812 1.00 84.88 93 ASP A N 1
ATOM 740 C CA . ASP A 1 93 ? 6.436 -12.157 13.832 1.00 84.88 93 ASP A CA 1
ATOM 741 C C . ASP A 1 93 ? 5.174 -11.329 13.508 1.00 84.88 93 ASP A C 1
ATOM 743 O O . ASP A 1 93 ? 4.931 -11.003 12.341 1.00 84.88 93 ASP A O 1
ATOM 747 N N . PRO A 1 94 ? 4.362 -10.929 14.501 1.00 84.25 94 PRO A N 1
ATOM 748 C CA . PRO A 1 94 ? 3.177 -10.120 14.242 1.00 84.25 94 PRO A CA 1
ATOM 749 C C . PRO A 1 94 ? 3.509 -8.819 13.496 1.00 84.25 94 PRO A C 1
ATOM 751 O O . PRO A 1 94 ? 4.361 -8.037 13.923 1.00 84.25 94 PRO A O 1
ATOM 754 N N . VAL A 1 95 ? 2.800 -8.567 12.394 1.00 82.81 95 VAL A N 1
ATOM 755 C CA . VAL A 1 95 ? 2.843 -7.305 11.642 1.00 82.81 95 VAL A CA 1
ATOM 756 C C . VAL A 1 95 ? 1.432 -6.738 11.601 1.00 82.81 95 VAL A C 1
ATOM 758 O O . VAL A 1 95 ? 0.488 -7.463 11.289 1.00 82.81 95 VAL A O 1
ATOM 761 N N . GLY A 1 96 ? 1.287 -5.455 11.933 1.00 87.44 96 GLY A N 1
ATOM 762 C CA . GLY A 1 96 ? 0.007 -4.757 11.821 1.00 87.44 96 GLY A CA 1
ATOM 763 C C . GLY A 1 96 ? -0.442 -4.664 10.364 1.00 87.44 96 GLY A C 1
ATOM 764 O O . GLY A 1 96 ? 0.380 -4.470 9.466 1.00 87.44 96 GLY A O 1
ATOM 765 N N . GLU A 1 97 ? -1.743 -4.792 10.115 1.00 90.62 97 GLU A N 1
ATOM 766 C CA . GLU A 1 97 ? -2.300 -4.703 8.760 1.00 90.62 97 GLU A CA 1
ATOM 767 C C . GLU A 1 97 ? -2.090 -3.325 8.110 1.00 90.62 97 GLU A C 1
ATOM 769 O O . GLU A 1 97 ? -2.125 -3.210 6.886 1.00 90.62 97 GLU A O 1
ATOM 774 N N . GLU A 1 98 ? -1.787 -2.298 8.908 1.00 90.88 98 GLU A N 1
ATOM 775 C CA . GLU A 1 98 ? -1.440 -0.940 8.479 1.00 90.88 98 GLU A CA 1
ATOM 776 C C . GLU A 1 98 ? -0.191 -0.901 7.589 1.00 90.88 98 GLU A C 1
ATOM 778 O O . GLU A 1 98 ? -0.004 0.043 6.820 1.00 90.88 98 GLU A O 1
ATOM 783 N N . ILE A 1 99 ? 0.651 -1.945 7.617 1.00 91.56 99 ILE A N 1
ATOM 784 C CA . ILE A 1 99 ? 1.764 -2.066 6.669 1.00 91.56 99 ILE A CA 1
ATOM 785 C C . ILE A 1 99 ? 1.271 -2.030 5.217 1.00 91.56 99 ILE A C 1
ATOM 787 O O . ILE A 1 99 ? 1.970 -1.521 4.340 1.00 91.56 99 ILE A O 1
ATOM 791 N N . ASN A 1 100 ? 0.060 -2.529 4.956 1.00 95.94 100 ASN A N 1
ATOM 792 C CA . ASN A 1 100 ? -0.535 -2.526 3.626 1.00 95.94 100 ASN A CA 1
ATOM 793 C C . ASN A 1 100 ? -0.829 -1.105 3.145 1.00 95.94 100 ASN A C 1
ATOM 795 O O . ASN A 1 100 ? -0.598 -0.815 1.973 1.00 95.94 100 ASN A O 1
ATOM 799 N N . ASP A 1 101 ? -1.251 -0.213 4.040 1.00 94.75 101 ASP A N 1
ATOM 800 C CA . ASP A 1 101 ? -1.528 1.188 3.716 1.00 94.75 101 ASP A CA 1
ATOM 801 C C . ASP A 1 101 ? -0.248 1.884 3.259 1.00 94.75 101 ASP A C 1
ATOM 803 O O . ASP A 1 101 ? -0.219 2.535 2.215 1.00 94.75 101 ASP A O 1
ATOM 807 N N . VAL A 1 102 ? 0.842 1.674 4.005 1.00 91.06 102 VAL A N 1
ATOM 808 C CA . VAL A 1 102 ? 2.160 2.247 3.709 1.00 91.06 102 VAL A CA 1
ATOM 809 C C . VAL A 1 102 ? 2.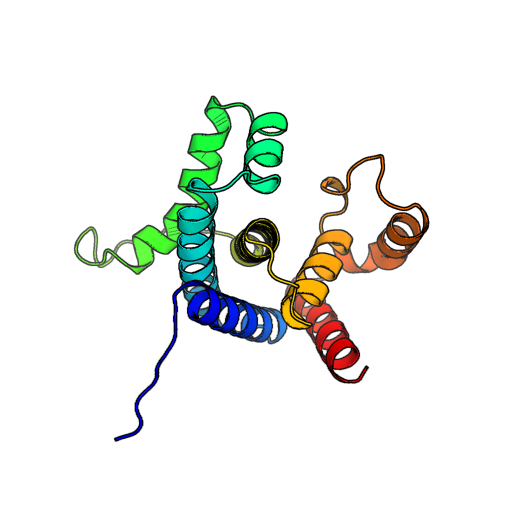698 1.718 2.381 1.00 91.06 102 VAL A C 1
ATOM 811 O O . VAL A 1 102 ? 3.157 2.493 1.541 1.00 91.06 102 VAL A O 1
ATOM 814 N N . VAL A 1 103 ? 2.639 0.402 2.161 1.00 95.31 103 VAL A N 1
ATOM 815 C CA . VAL A 1 103 ? 3.138 -0.221 0.926 1.00 95.31 103 VAL A CA 1
ATOM 816 C C . VAL A 1 103 ? 2.334 0.242 -0.286 1.00 95.31 103 VAL A C 1
ATOM 818 O O . VAL A 1 103 ? 2.926 0.562 -1.318 1.00 95.31 103 VAL A O 1
ATOM 821 N N . LEU A 1 104 ? 1.005 0.305 -0.177 1.00 97.88 104 LEU A N 1
ATOM 822 C CA . LEU A 1 104 ? 0.152 0.775 -1.264 1.00 97.88 104 LEU A CA 1
ATOM 823 C C . LEU A 1 104 ? 0.352 2.266 -1.535 1.00 97.88 104 LEU A C 1
ATOM 825 O O . LEU A 1 104 ? 0.423 2.649 -2.702 1.00 97.88 104 LEU A O 1
ATOM 829 N N . LEU A 1 105 ? 0.515 3.093 -0.499 1.00 95.19 105 LEU A N 1
ATOM 830 C CA . LEU A 1 105 ? 0.833 4.511 -0.655 1.00 95.19 105 LEU A CA 1
ATOM 831 C C . LEU A 1 105 ? 2.152 4.689 -1.415 1.00 95.19 105 LEU A C 1
ATOM 833 O O . LEU A 1 105 ? 2.187 5.403 -2.415 1.00 95.19 105 LEU A O 1
ATOM 837 N N . LEU A 1 106 ? 3.214 3.984 -1.011 1.00 93.94 106 LEU A N 1
ATOM 838 C CA . LEU A 1 106 ? 4.493 4.004 -1.726 1.00 93.94 106 LEU A CA 1
ATOM 839 C C . LEU A 1 106 ? 4.334 3.543 -3.176 1.00 93.94 106 LEU A C 1
ATOM 841 O O . LEU A 1 106 ? 4.861 4.185 -4.080 1.00 93.94 106 LEU A O 1
ATOM 845 N N . ALA A 1 107 ? 3.589 2.463 -3.421 1.00 97.69 107 ALA A N 1
ATOM 846 C CA . ALA A 1 107 ? 3.326 1.985 -4.775 1.00 97.69 107 ALA A CA 1
ATOM 847 C C . ALA A 1 107 ? 2.632 3.057 -5.637 1.00 97.69 107 ALA A C 1
ATOM 849 O O . ALA A 1 107 ? 3.029 3.257 -6.784 1.00 97.69 107 ALA A O 1
ATOM 850 N N . CYS A 1 108 ? 1.660 3.793 -5.086 1.00 97.88 108 CYS A N 1
ATOM 851 C CA . CYS A 1 108 ? 1.007 4.908 -5.779 1.00 97.88 108 CYS A CA 1
ATOM 852 C C . CYS A 1 108 ? 1.990 6.043 -6.107 1.00 97.88 108 CYS A C 1
ATOM 854 O O . CYS A 1 108 ? 1.932 6.595 -7.207 1.00 97.88 108 CYS A O 1
ATOM 856 N N . GLN A 1 109 ? 2.914 6.364 -5.197 1.00 94.81 109 GLN A N 1
ATOM 857 C CA . GLN A 1 109 ? 3.907 7.418 -5.428 1.00 94.81 109 GLN A CA 1
ATOM 858 C C . GLN A 1 109 ? 4.935 7.023 -6.489 1.00 94.81 109 GLN A C 1
ATOM 860 O O . GLN A 1 109 ? 5.156 7.777 -7.431 1.00 94.81 109 GLN A O 1
ATOM 865 N N . TYR A 1 110 ? 5.467 5.797 -6.458 1.00 96.69 110 TYR A N 1
ATOM 866 C CA . TYR A 1 110 ? 6.340 5.323 -7.539 1.00 96.69 110 TYR A CA 1
ATOM 867 C C . TYR A 1 110 ? 5.621 5.229 -8.889 1.00 96.69 110 TYR A C 1
ATOM 869 O O . TYR A 1 110 ? 6.241 5.420 -9.933 1.00 96.69 110 TYR A O 1
ATOM 877 N N . TYR A 1 111 ? 4.318 4.938 -8.898 1.00 97.88 111 TYR A N 1
ATOM 878 C CA . TYR A 1 111 ? 3.529 4.981 -10.128 1.00 97.88 111 TYR A CA 1
ATOM 879 C C . TYR A 1 111 ? 3.486 6.400 -10.717 1.00 97.88 111 TYR A C 1
ATOM 881 O O . TYR A 1 111 ? 3.647 6.563 -11.927 1.00 97.88 111 TYR A O 1
ATOM 889 N N . GLN A 1 112 ? 3.345 7.420 -9.867 1.00 95.56 112 GLN A N 1
ATOM 890 C CA . GLN A 1 112 ? 3.383 8.824 -10.274 1.00 95.56 112 GLN A CA 1
ATOM 891 C C . GLN A 1 112 ? 4.782 9.283 -10.701 1.00 95.56 112 GLN A C 1
ATOM 893 O O . GLN A 1 112 ? 4.899 9.970 -11.713 1.00 95.56 112 GLN A O 1
ATOM 898 N N . ASP A 1 113 ? 5.836 8.862 -9.998 1.00 94.62 113 ASP A N 1
ATOM 899 C CA . ASP A 1 113 ? 7.231 9.175 -10.347 1.00 94.62 113 ASP A CA 1
ATOM 900 C C . ASP A 1 113 ? 7.601 8.684 -11.756 1.00 94.62 113 ASP A C 1
ATOM 902 O O . ASP A 1 113 ? 8.409 9.294 -12.449 1.00 94.62 113 ASP A O 1
ATOM 906 N N . LEU A 1 114 ? 6.968 7.602 -12.217 1.00 95.75 114 LEU A N 1
ATOM 907 C CA . LEU A 1 114 ? 7.122 7.081 -13.578 1.00 95.75 114 LEU A CA 1
ATOM 908 C C . LEU A 1 114 ? 6.307 7.859 -14.635 1.00 95.75 114 LEU A C 1
ATOM 910 O O . LEU A 1 114 ? 6.280 7.460 -15.800 1.00 95.75 114 LEU A O 1
ATOM 914 N N . GLY A 1 115 ? 5.634 8.947 -14.248 1.00 95.25 115 GLY A N 1
ATOM 915 C CA . GLY A 1 115 ? 4.868 9.834 -15.128 1.00 95.25 115 GLY A CA 1
ATOM 916 C C . GLY A 1 115 ? 3.410 9.425 -15.356 1.00 95.25 115 GLY A C 1
ATOM 917 O O . GLY A 1 115 ? 2.739 10.012 -16.208 1.00 95.25 115 GLY A O 1
ATOM 918 N N . TYR A 1 116 ? 2.895 8.428 -14.630 1.00 96.75 116 TYR A N 1
ATOM 919 C CA . TYR A 1 116 ? 1.505 7.996 -14.771 1.00 96.75 116 TYR A CA 1
ATOM 920 C C . TYR A 1 116 ? 0.555 8.782 -13.863 1.00 96.75 116 TYR A C 1
ATOM 922 O O . TYR A 1 116 ? 0.914 9.239 -12.783 1.00 96.75 116 TYR A O 1
ATOM 930 N N . GLN A 1 117 ? -0.698 8.902 -14.301 1.00 96.44 117 GLN A N 1
ATOM 931 C CA . GLN A 1 117 ? -1.767 9.523 -13.520 1.00 96.44 117 GLN A CA 1
ATOM 932 C C . GLN A 1 117 ? -2.416 8.506 -12.582 1.00 96.44 117 GLN A C 1
ATOM 934 O O . GLN A 1 117 ? -2.648 7.361 -12.977 1.00 96.44 117 GLN A O 1
ATOM 939 N N . HIS A 1 118 ? -2.742 8.931 -11.363 1.00 97.00 118 HIS A N 1
ATOM 940 C CA . HIS A 1 118 ? -3.442 8.093 -10.392 1.00 97.00 118 HIS A CA 1
ATOM 941 C C . HIS A 1 118 ? -4.836 7.688 -10.877 1.00 97.00 118 HIS A C 1
ATOM 943 O O . HIS A 1 118 ? -5.534 8.439 -11.557 1.00 97.00 118 HIS A O 1
ATOM 949 N N . THR A 1 119 ? -5.237 6.472 -10.515 1.00 97.62 119 THR A N 1
ATOM 950 C CA . THR A 1 119 ? -6.616 5.995 -10.658 1.00 97.62 119 THR A CA 1
ATOM 951 C C . THR A 1 119 ? -7.481 6.524 -9.513 1.00 97.62 119 THR A C 1
ATOM 953 O O . THR A 1 119 ? -6.964 7.007 -8.505 1.00 97.62 119 THR A O 1
ATOM 956 N N . HIS A 1 120 ? -8.805 6.372 -9.619 1.00 96.81 120 HIS A N 1
ATOM 957 C CA . HIS A 1 120 ? -9.718 6.700 -8.519 1.00 96.81 120 HIS A CA 1
ATOM 958 C C . HIS A 1 120 ? -9.375 5.926 -7.238 1.00 96.81 120 HIS A C 1
ATOM 960 O O . HIS A 1 120 ? -9.457 6.484 -6.145 1.00 96.81 120 HIS A O 1
ATOM 966 N N . GLU A 1 121 ? -8.959 4.661 -7.357 1.00 98.31 121 GLU A N 1
ATOM 967 C CA . GLU A 1 121 ? -8.475 3.844 -6.246 1.00 98.31 121 GLU A CA 1
ATOM 968 C C . GLU A 1 121 ? -7.266 4.485 -5.563 1.00 98.31 121 GLU A C 1
ATOM 970 O O . GLU A 1 121 ? -7.295 4.705 -4.353 1.00 98.31 121 GLU A O 1
ATOM 975 N N . MET A 1 122 ? -6.233 4.819 -6.339 1.00 98.19 122 MET A N 1
ATOM 976 C CA . MET A 1 122 ? -4.998 5.417 -5.829 1.00 98.19 122 MET A CA 1
ATOM 977 C C . MET A 1 122 ? -5.262 6.770 -5.167 1.00 98.19 122 MET A C 1
ATOM 979 O O . MET A 1 122 ? -4.847 6.982 -4.031 1.00 98.19 122 MET A O 1
ATOM 983 N N . SER A 1 123 ? -6.002 7.662 -5.832 1.00 95.12 123 SER A N 1
ATOM 984 C CA . SER A 1 123 ? -6.344 8.972 -5.271 1.00 95.12 123 SER A CA 1
ATOM 985 C C . SER A 1 123 ? -7.153 8.840 -3.982 1.00 95.12 123 SER A C 1
ATOM 987 O O . SER A 1 123 ? -6.861 9.534 -3.012 1.00 95.12 123 SER A O 1
ATOM 989 N N . THR A 1 124 ? -8.107 7.903 -3.925 1.00 95.12 124 THR A N 1
ATOM 990 C CA . THR A 1 124 ? -8.877 7.644 -2.699 1.00 95.12 124 THR A CA 1
ATOM 991 C C . THR A 1 124 ? -7.976 7.166 -1.566 1.00 95.12 124 THR A C 1
ATOM 993 O O . THR A 1 124 ? -8.089 7.673 -0.452 1.00 95.12 124 THR A O 1
ATOM 996 N N . LEU A 1 125 ? -7.075 6.214 -1.835 1.00 95.88 125 LEU A N 1
ATOM 997 C CA . LEU A 1 125 ? -6.119 5.734 -0.839 1.00 95.88 125 LEU A CA 1
ATOM 998 C C . LEU A 1 125 ? -5.239 6.870 -0.321 1.00 95.88 125 LEU A C 1
ATOM 1000 O O . LEU A 1 125 ? -5.080 7.000 0.886 1.00 95.88 125 LEU A O 1
ATOM 1004 N N . ILE A 1 126 ? -4.694 7.700 -1.211 1.00 92.19 126 ILE A N 1
ATOM 1005 C CA . ILE A 1 126 ? -3.827 8.819 -0.830 1.00 92.19 126 ILE A CA 1
ATOM 1006 C C . ILE A 1 126 ? -4.580 9.790 0.081 1.00 92.19 126 ILE A C 1
ATOM 1008 O O . ILE A 1 126 ? -4.087 10.106 1.161 1.00 92.19 126 ILE A O 1
ATOM 1012 N N . THR A 1 127 ? -5.788 10.214 -0.302 1.00 88.69 127 THR A N 1
ATOM 1013 C CA . THR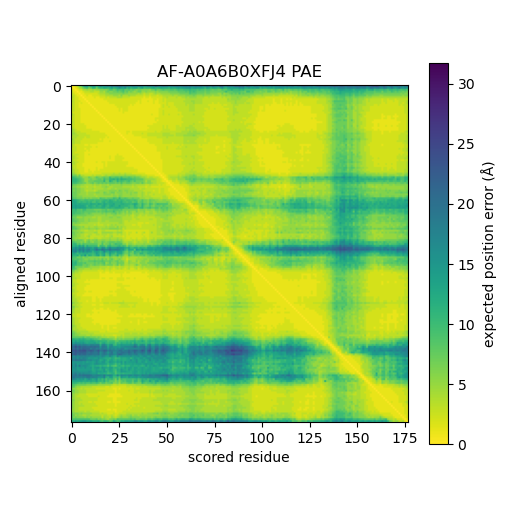 A 1 127 ? -6.614 11.101 0.529 1.00 88.69 127 THR A CA 1
ATOM 1014 C C . THR A 1 127 ? -6.948 10.463 1.876 1.00 88.69 127 THR A C 1
ATOM 1016 O O . THR A 1 127 ? -6.834 11.114 2.910 1.00 88.69 127 THR A O 1
ATOM 1019 N N . TRP A 1 128 ? -7.313 9.182 1.888 1.00 91.56 128 TRP A N 1
ATOM 1020 C CA . TRP A 1 128 ? -7.619 8.456 3.118 1.00 91.56 128 TRP A CA 1
ATOM 1021 C C . TRP A 1 128 ? -6.392 8.331 4.039 1.00 91.56 128 TRP A C 1
ATOM 1023 O O . TRP A 1 128 ? -6.498 8.588 5.236 1.00 91.56 128 TRP A O 1
ATOM 1033 N N . CYS A 1 129 ? -5.206 8.048 3.493 1.00 89.81 129 CYS A N 1
ATOM 1034 C CA . CYS A 1 129 ? -3.952 8.037 4.249 1.00 89.81 129 CYS A CA 1
ATOM 1035 C C . CYS A 1 129 ? -3.591 9.424 4.797 1.00 89.81 129 CYS A C 1
ATOM 1037 O O . CYS A 1 129 ? -3.120 9.513 5.924 1.00 89.81 129 CYS A O 1
ATOM 1039 N N . MET A 1 130 ? -3.829 10.503 4.044 1.00 84.38 130 MET A N 1
ATOM 1040 C CA . MET A 1 130 ? -3.597 11.873 4.525 1.00 84.38 130 MET A CA 1
ATOM 1041 C C . MET A 1 130 ? -4.467 12.218 5.738 1.00 84.38 130 MET A C 1
ATOM 1043 O O . MET A 1 130 ? -4.008 12.919 6.634 1.00 84.38 130 MET A O 1
ATOM 1047 N N . VAL A 1 131 ? -5.702 11.709 5.783 1.00 84.56 131 VAL A N 1
ATOM 1048 C CA . VAL A 1 131 ? -6.609 11.879 6.929 1.00 84.56 131 VAL A CA 1
ATOM 1049 C C . VAL A 1 131 ? -6.139 11.073 8.138 1.00 84.56 131 VAL A C 1
ATOM 1051 O O . VAL A 1 131 ? -6.174 11.568 9.263 1.00 84.56 131 VAL A O 1
ATOM 1054 N N . LEU A 1 132 ? -5.698 9.832 7.921 1.00 85.12 132 LEU A N 1
ATOM 1055 C CA . LEU A 1 132 ? -5.298 8.941 9.011 1.00 85.12 132 LEU A CA 1
ATOM 1056 C C . LEU A 1 132 ? -3.914 9.240 9.585 1.00 85.12 132 LEU A C 1
ATOM 1058 O O . LEU A 1 132 ? -3.717 9.048 10.784 1.00 85.12 132 LEU A O 1
ATOM 1062 N N . TYR A 1 133 ? -2.994 9.714 8.748 1.00 81.88 133 TYR A N 1
ATOM 1063 C CA . TYR A 1 133 ? -1.594 9.955 9.091 1.00 81.88 133 TYR A CA 1
ATOM 1064 C C . TYR A 1 133 ? -1.151 11.384 8.724 1.00 81.88 133 TYR A C 1
ATOM 1066 O O . TYR A 1 133 ? -0.225 11.576 7.925 1.00 81.88 133 TYR A O 1
ATOM 1074 N N . PRO A 1 134 ? -1.816 12.423 9.258 1.00 75.94 134 PRO A N 1
ATOM 1075 C CA . PRO A 1 134 ? -1.538 13.810 8.900 1.00 75.94 134 PRO A CA 1
ATOM 1076 C C . PRO A 1 134 ? -0.160 14.292 9.345 1.00 75.94 134 PRO A C 1
ATOM 1078 O O . PRO A 1 134 ? 0.321 15.299 8.840 1.00 75.94 134 PRO A O 1
ATOM 1081 N N . GLU A 1 135 ? 0.511 13.577 10.247 1.00 70.62 135 GLU A N 1
ATOM 1082 C CA . GLU A 1 135 ? 1.917 13.800 10.584 1.00 70.62 135 GLU A CA 1
ATOM 1083 C C . GLU A 1 135 ? 2.857 13.670 9.376 1.00 70.62 135 GLU A C 1
ATOM 1085 O O . GLU A 1 135 ? 3.968 14.198 9.410 1.00 70.62 135 GLU A O 1
ATOM 1090 N N . PHE A 1 136 ? 2.419 13.004 8.303 1.00 65.69 136 PHE A N 1
ATOM 1091 C CA . PHE A 1 136 ? 3.155 12.934 7.042 1.00 65.69 136 PHE A CA 1
ATOM 1092 C C . PHE A 1 136 ? 2.803 14.064 6.062 1.00 65.69 136 PHE A C 1
ATOM 1094 O O . PHE A 1 136 ? 3.404 14.137 4.989 1.00 65.69 136 PHE A O 1
ATOM 1101 N N . LEU A 1 137 ? 1.872 14.963 6.405 1.00 65.62 137 LEU A N 1
ATOM 1102 C CA . LEU A 1 137 ? 1.629 16.177 5.627 1.00 65.62 137 LEU A CA 1
ATOM 1103 C C . LEU A 1 137 ? 2.785 17.157 5.828 1.00 65.62 137 LEU A C 1
ATOM 1105 O O . LEU A 1 137 ? 3.138 17.522 6.950 1.00 65.62 137 LEU A O 1
ATOM 1109 N N . LEU A 1 138 ? 3.368 17.613 4.720 1.00 59.91 138 LEU A N 1
ATOM 1110 C CA . LEU A 1 138 ? 4.425 18.618 4.760 1.00 59.91 138 LEU A CA 1
ATOM 1111 C C . LEU A 1 138 ? 3.861 19.976 5.222 1.00 59.91 138 LEU A C 1
ATOM 1113 O O . LEU A 1 138 ? 2.695 20.275 4.949 1.00 59.91 138 LEU A O 1
ATOM 1117 N N . PRO A 1 139 ? 4.672 20.838 5.863 1.00 52.16 139 PRO A N 1
ATOM 1118 C CA . PRO A 1 139 ? 4.232 22.159 6.323 1.00 52.16 139 PRO A CA 1
ATOM 1119 C C . PRO A 1 139 ? 3.616 23.037 5.224 1.00 52.16 139 PRO A C 1
ATOM 1121 O O . PRO A 1 139 ? 2.685 23.787 5.505 1.00 52.16 139 PRO A O 1
ATOM 1124 N N . ASP A 1 140 ? 4.083 22.883 3.981 1.00 59.59 140 ASP A N 1
ATOM 1125 C CA . ASP A 1 140 ? 3.643 23.657 2.811 1.00 59.59 140 ASP A CA 1
ATOM 1126 C C . ASP A 1 140 ? 2.425 23.041 2.091 1.00 59.59 140 ASP A C 1
ATOM 1128 O O . ASP A 1 140 ? 2.088 23.417 0.966 1.00 59.59 140 ASP A O 1
ATOM 1132 N N . THR A 1 141 ? 1.758 22.064 2.714 1.00 64.00 141 THR A N 1
ATOM 1133 C CA . THR A 1 141 ? 0.527 21.468 2.177 1.00 64.00 1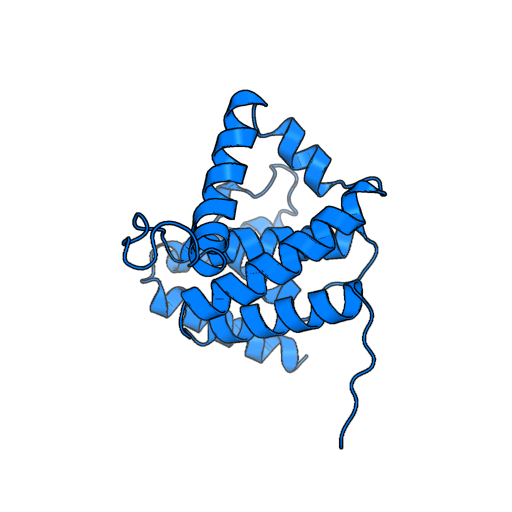41 THR A CA 1
ATOM 1134 C C . THR A 1 141 ? -0.566 22.535 2.054 1.00 64.00 141 THR A C 1
ATOM 1136 O O . THR A 1 141 ? -0.721 23.374 2.940 1.00 64.00 141 THR A O 1
ATOM 1139 N N . ASN A 1 142 ? -1.350 22.485 0.966 1.00 71.94 142 ASN A N 1
ATOM 1140 C CA . ASN A 1 142 ? -2.456 23.414 0.710 1.00 71.94 142 ASN A CA 1
ATOM 1141 C C . ASN A 1 142 ? -3.332 23.608 1.979 1.00 71.94 142 ASN A C 1
ATOM 1143 O O . ASN A 1 142 ? -3.845 22.616 2.504 1.00 71.94 142 ASN A O 1
ATOM 1147 N N . PRO A 1 143 ? -3.557 24.855 2.444 1.00 72.88 143 PRO A N 1
ATOM 1148 C CA . PRO A 1 143 ? -4.370 25.146 3.627 1.00 72.88 143 PRO A CA 1
ATOM 1149 C C . PRO A 1 143 ? -5.774 24.528 3.608 1.00 72.88 143 PRO A C 1
ATOM 1151 O O . PRO A 1 143 ? -6.223 24.022 4.628 1.00 72.88 143 PRO A O 1
ATOM 1154 N N . GLN A 1 144 ? -6.445 24.485 2.451 1.00 69.88 144 GLN A N 1
ATOM 1155 C CA . GLN A 1 144 ? -7.776 23.871 2.320 1.00 69.88 144 GLN A CA 1
ATOM 1156 C C . GLN A 1 144 ? -7.727 22.353 2.510 1.00 69.88 144 GLN A C 1
ATOM 1158 O O . GLN A 1 144 ? -8.610 21.763 3.126 1.00 69.88 144 GLN A O 1
ATOM 1163 N N . LEU A 1 145 ? -6.676 21.712 1.989 1.00 66.50 145 LEU A N 1
ATOM 1164 C CA . LEU 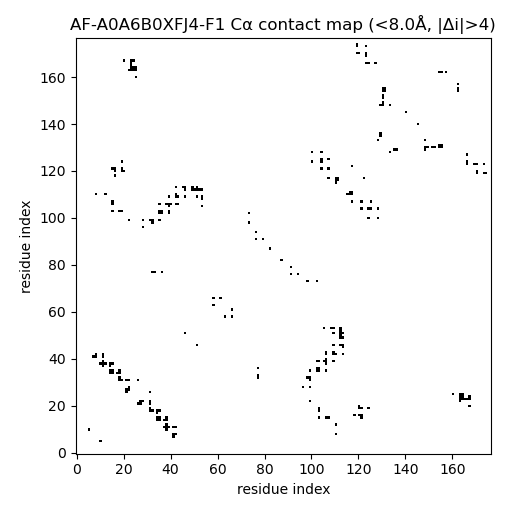A 1 145 ? -6.444 20.283 2.189 1.00 66.50 145 LEU A CA 1
ATOM 1165 C C . LEU A 1 145 ? -6.159 19.991 3.666 1.00 66.50 145 LEU A C 1
ATOM 1167 O O . LEU A 1 145 ? -6.660 19.009 4.204 1.00 66.50 145 LEU A O 1
ATOM 1171 N N . ARG A 1 146 ? -5.408 20.870 4.333 1.00 71.12 146 ARG A N 1
ATOM 1172 C CA . ARG A 1 146 ? -5.130 20.766 5.765 1.00 71.12 146 ARG A CA 1
ATOM 1173 C C . ARG A 1 146 ? -6.394 20.921 6.614 1.00 71.12 146 ARG A C 1
ATOM 1175 O O . ARG A 1 146 ? -6.639 20.065 7.454 1.00 71.12 146 ARG A O 1
ATOM 1182 N N . GLU A 1 147 ? -7.219 21.933 6.353 1.00 72.81 147 GLU A N 1
ATOM 1183 C CA . GLU A 1 147 ? -8.509 22.119 7.035 1.00 72.81 147 GLU A CA 1
ATOM 1184 C C . GLU A 1 147 ? -9.440 20.917 6.832 1.00 72.81 147 GLU A C 1
ATOM 1186 O O . GLU A 1 147 ? -10.070 20.455 7.781 1.00 72.81 147 GLU A O 1
ATOM 1191 N N . MET A 1 148 ? -9.496 20.361 5.617 1.00 67.44 148 MET A N 1
ATOM 1192 C CA . MET A 1 148 ? -10.291 19.163 5.330 1.00 67.44 148 MET A CA 1
ATOM 1193 C C . MET A 1 148 ? -9.803 17.945 6.126 1.00 67.44 148 MET A C 1
ATOM 1195 O O . MET A 1 148 ? -10.615 17.180 6.640 1.00 67.44 148 MET A O 1
ATOM 1199 N N . VAL A 1 149 ? -8.486 17.763 6.239 1.00 72.25 149 VAL A N 1
ATOM 1200 C CA . VAL A 1 149 ? -7.885 16.680 7.027 1.00 72.25 149 VAL A CA 1
ATOM 1201 C C . VAL A 1 149 ? -8.137 16.873 8.524 1.00 72.25 149 VAL A C 1
ATOM 1203 O O . VAL A 1 149 ? -8.523 15.925 9.204 1.00 72.25 149 VAL A O 1
ATOM 1206 N N . GLU A 1 150 ? -7.982 18.093 9.038 1.00 71.88 150 GLU A N 1
ATOM 1207 C CA . GLU A 1 150 ? -8.263 18.430 10.438 1.00 71.88 150 GLU A CA 1
ATOM 1208 C C . GLU A 1 150 ? -9.755 18.256 10.779 1.00 71.88 150 GLU A C 1
ATOM 1210 O O . GLU A 1 150 ? -10.087 17.757 11.852 1.00 71.88 150 GLU A O 1
ATOM 1215 N N . ALA A 1 151 ? -10.669 18.562 9.854 1.00 70.56 151 ALA A N 1
ATOM 1216 C CA . ALA A 1 151 ? -12.106 18.339 10.036 1.00 70.56 151 ALA A CA 1
ATOM 1217 C C . ALA A 1 151 ? -12.488 16.850 10.158 1.00 70.56 151 ALA A C 1
ATOM 1219 O O . ALA A 1 151 ? -13.537 16.524 10.716 1.00 70.56 151 ALA A O 1
ATOM 1220 N N . LEU A 1 152 ? -11.638 15.945 9.664 1.00 71.06 152 LEU A N 1
ATOM 1221 C CA . LEU A 1 152 ? -11.821 14.493 9.725 1.00 71.06 152 LEU A CA 1
ATOM 1222 C C . LEU A 1 152 ? -11.058 13.848 10.897 1.00 71.06 152 LEU A C 1
ATOM 1224 O O . LEU A 1 152 ? -10.903 12.630 10.942 1.00 71.06 152 LEU A O 1
ATOM 1228 N N . ASP A 1 153 ? -10.627 14.642 11.885 1.00 70.69 153 ASP A N 1
ATOM 1229 C CA . ASP A 1 153 ? -9.875 14.177 13.057 1.00 70.69 153 ASP A CA 1
ATOM 1230 C C . ASP A 1 153 ? -10.546 13.003 13.792 1.00 70.69 153 ASP A C 1
ATOM 1232 O O . ASP A 1 153 ? -9.886 12.040 14.189 1.00 70.69 153 ASP A O 1
ATOM 1236 N N . ALA A 1 154 ? -11.876 13.035 13.904 1.00 70.81 154 ALA A N 1
ATOM 1237 C CA . ALA A 1 154 ? -12.650 11.983 14.559 1.00 70.81 154 ALA A CA 1
ATOM 1238 C C . ALA A 1 154 ? -12.434 10.593 13.928 1.00 70.81 154 ALA A C 1
ATOM 1240 O O . ALA A 1 154 ? -12.467 9.588 14.644 1.00 70.81 154 ALA A O 1
ATOM 1241 N N . ASP A 1 155 ? -12.141 10.524 12.624 1.00 76.62 155 ASP A N 1
ATOM 1242 C CA . ASP A 1 155 ? -11.939 9.262 11.909 1.00 76.62 155 ASP A CA 1
ATOM 1243 C C . ASP A 1 155 ? -10.618 8.569 12.305 1.00 76.62 155 ASP A C 1
ATOM 1245 O O . ASP A 1 155 ? -10.498 7.341 12.221 1.00 76.62 155 ASP A O 1
ATOM 1249 N N . ARG A 1 156 ? -9.633 9.318 12.828 1.00 77.50 156 ARG A N 1
ATOM 1250 C CA . ARG A 1 156 ? -8.325 8.783 13.256 1.00 77.50 156 ARG A CA 1
ATOM 1251 C C . ARG A 1 156 ? -8.420 7.837 14.445 1.00 77.50 156 ARG A C 1
ATOM 1253 O O . ARG A 1 156 ? -7.614 6.912 14.553 1.00 77.50 156 ARG A O 1
ATOM 1260 N N . ASN A 1 157 ? -9.414 8.024 15.305 1.00 82.88 157 ASN A N 1
ATOM 1261 C CA . ASN A 1 157 ? -9.596 7.216 16.512 1.00 82.88 157 ASN A CA 1
ATOM 1262 C C . ASN A 1 157 ? -10.586 6.060 16.319 1.00 82.88 157 ASN A C 1
ATOM 1264 O O . ASN A 1 157 ? -10.811 5.285 17.247 1.00 82.88 157 ASN A O 1
ATOM 1268 N N . LEU A 1 158 ? -11.159 5.917 15.120 1.00 87.62 158 LEU A N 1
ATOM 1269 C CA . LEU A 1 158 ? -12.084 4.829 14.832 1.00 87.62 158 LEU A CA 1
ATOM 1270 C C . LEU A 1 158 ? -11.381 3.461 14.860 1.00 87.62 158 LEU A C 1
ATOM 1272 O O . LEU A 1 158 ? -10.200 3.348 14.498 1.00 87.62 158 LEU A O 1
ATOM 1276 N N . PRO A 1 159 ? -12.108 2.387 15.214 1.00 93.06 159 PRO A N 1
ATOM 1277 C CA . PRO A 1 159 ? -11.643 1.028 14.993 1.00 93.06 159 PRO A CA 1
ATOM 1278 C C . PRO A 1 159 ? -11.242 0.813 13.532 1.00 93.06 159 PRO A C 1
ATOM 1280 O O . PRO A 1 159 ? -11.868 1.337 12.610 1.00 93.06 159 PRO A O 1
ATOM 1283 N N . ARG A 1 160 ? -10.221 -0.015 13.299 1.00 92.69 160 ARG A N 1
ATOM 1284 C CA . ARG A 1 160 ? -9.666 -0.263 11.962 1.00 92.69 160 ARG A CA 1
ATOM 1285 C C . ARG A 1 160 ? -10.724 -0.639 10.918 1.00 92.69 160 ARG A C 1
ATOM 1287 O O . ARG A 1 160 ? -10.754 -0.065 9.834 1.00 92.69 160 ARG A O 1
ATOM 1294 N N . LYS A 1 161 ? -11.654 -1.522 11.285 1.00 94.12 161 LYS A N 1
ATOM 1295 C CA . LYS A 1 161 ? -12.791 -1.916 10.440 1.00 94.12 161 LYS A CA 1
ATOM 1296 C C . LYS A 1 161 ? -13.630 -0.719 9.972 1.00 94.12 161 LYS A C 1
ATOM 1298 O O . LYS A 1 161 ? -14.068 -0.685 8.826 1.00 94.12 161 LYS A O 1
ATOM 1303 N N . GLU A 1 162 ? -13.852 0.260 10.843 1.00 93.69 162 GLU A N 1
ATOM 1304 C CA . GLU A 1 162 ? -14.624 1.462 10.522 1.00 93.69 162 GLU A CA 1
ATOM 1305 C C . GLU A 1 162 ? -13.823 2.420 9.636 1.00 93.69 162 GLU A C 1
ATOM 1307 O O . GLU A 1 162 ? -14.372 2.944 8.667 1.00 93.69 162 GLU A O 1
ATOM 1312 N N . LYS A 1 163 ? -12.512 2.565 9.878 1.00 94.00 163 LYS A N 1
ATOM 1313 C CA . LYS A 1 163 ? -11.610 3.318 8.987 1.00 94.00 163 LYS A CA 1
ATOM 1314 C C . LYS A 1 163 ? -11.644 2.774 7.558 1.00 94.00 163 LYS A C 1
ATOM 1316 O O . LYS A 1 163 ? -11.774 3.550 6.612 1.00 94.00 163 LYS A O 1
ATOM 1321 N N . LEU A 1 164 ? -11.577 1.451 7.397 1.00 95.44 164 LEU A N 1
ATOM 1322 C CA . LEU A 1 164 ? -11.663 0.792 6.089 1.00 95.44 164 LEU A CA 1
ATOM 1323 C C . LEU A 1 164 ? -13.031 1.011 5.429 1.00 95.44 164 LEU A C 1
ATOM 1325 O O . LEU A 1 164 ? -13.095 1.368 4.253 1.00 95.44 164 LEU A O 1
ATOM 1329 N N . ALA A 1 165 ? -14.121 0.899 6.196 1.00 94.25 165 ALA A N 1
ATOM 1330 C CA . ALA A 1 165 ? -15.469 1.164 5.698 1.00 94.25 165 ALA A CA 1
ATOM 1331 C C . ALA A 1 165 ? -15.650 2.619 5.220 1.00 94.25 165 ALA A C 1
ATOM 1333 O O . ALA A 1 165 ? -16.313 2.854 4.207 1.00 94.25 165 ALA A O 1
ATOM 1334 N N . ARG A 1 166 ? -15.032 3.598 5.895 1.00 91.56 166 ARG A N 1
ATOM 1335 C CA . ARG A 1 166 ? -14.975 4.993 5.423 1.00 91.56 166 ARG A CA 1
ATOM 1336 C C . ARG A 1 166 ? -14.204 5.116 4.111 1.00 91.56 166 ARG A C 1
ATOM 1338 O O . ARG A 1 166 ? -14.703 5.744 3.179 1.00 91.56 166 ARG A O 1
ATOM 1345 N N . GLY A 1 167 ? -13.050 4.458 3.997 1.00 93.19 167 GLY A N 1
ATOM 1346 C CA . GLY A 1 167 ? -12.291 4.382 2.743 1.00 93.19 167 GLY A CA 1
ATOM 1347 C C . GLY A 1 167 ? -13.120 3.810 1.586 1.00 93.19 167 GLY A C 1
ATOM 1348 O O . GLY A 1 167 ? -13.122 4.359 0.484 1.00 93.19 167 GLY A O 1
ATOM 1349 N N . LEU A 1 168 ? -13.929 2.779 1.851 1.00 94.38 168 LEU A N 1
ATOM 1350 C CA . LEU A 1 168 ? -14.850 2.211 0.864 1.00 94.38 168 LEU A CA 1
ATOM 1351 C C . LEU A 1 168 ? -15.932 3.209 0.428 1.00 94.38 168 LEU A C 1
ATOM 1353 O O . LEU A 1 168 ? -16.217 3.320 -0.765 1.00 94.38 168 LEU A O 1
ATOM 1357 N N . GLN A 1 169 ? -16.518 3.959 1.368 1.00 92.69 169 GLN A N 1
ATOM 1358 C CA . GLN A 1 169 ? -17.506 5.004 1.063 1.00 92.69 169 GLN A CA 1
ATOM 1359 C C . GLN A 1 169 ? -16.916 6.104 0.170 1.00 92.69 169 GLN A C 1
ATOM 1361 O O . GLN A 1 169 ? -17.562 6.525 -0.797 1.00 92.69 169 GLN A O 1
ATOM 1366 N N . LEU A 1 170 ? -15.682 6.532 0.456 1.00 91.38 170 LEU A N 1
ATOM 1367 C CA . LEU A 1 170 ? -14.952 7.492 -0.373 1.00 91.38 170 LEU A CA 1
ATOM 1368 C C . LEU A 1 170 ? -14.718 6.932 -1.781 1.00 91.38 170 LEU A C 1
ATOM 1370 O O . LEU A 1 170 ? -15.048 7.597 -2.763 1.00 91.38 170 LEU A O 1
ATOM 1374 N N . LEU A 1 171 ? -14.267 5.677 -1.894 1.00 93.88 171 LEU A N 1
ATOM 1375 C CA . LEU A 1 171 ? -14.009 5.040 -3.189 1.00 93.88 171 LEU A CA 1
ATOM 1376 C C . LEU A 1 171 ? -15.285 4.914 -4.033 1.00 93.88 171 LEU A C 1
ATOM 1378 O O . LEU A 1 171 ? -15.277 5.170 -5.239 1.00 93.88 171 LEU A O 1
ATOM 1382 N N . CYS A 1 172 ? -16.400 4.527 -3.410 1.00 93.25 172 CYS A N 1
ATOM 1383 C CA . CYS A 1 172 ? -17.699 4.459 -4.075 1.00 93.25 172 CYS A CA 1
ATOM 1384 C C . CYS A 1 172 ? -18.168 5.825 -4.586 1.00 93.25 172 CYS A C 1
ATOM 1386 O O . CYS A 1 172 ? -18.821 5.878 -5.628 1.00 93.25 172 CYS A O 1
ATOM 1388 N N . SER A 1 173 ? -17.849 6.903 -3.871 1.00 90.25 173 SER A N 1
ATOM 1389 C CA . SER A 1 173 ? -18.203 8.268 -4.268 1.00 90.25 173 SER A CA 1
ATOM 1390 C C . SER A 1 173 ? -17.330 8.749 -5.427 1.00 90.25 173 SER A C 1
ATOM 1392 O O . SER A 1 173 ? -17.864 9.225 -6.425 1.00 90.25 173 SER A O 1
ATOM 1394 N N . ALA A 1 174 ? -16.015 8.519 -5.355 1.00 88.69 174 ALA A N 1
ATOM 1395 C CA . ALA A 1 174 ? -15.060 8.909 -6.392 1.00 88.69 174 ALA A CA 1
ATOM 1396 C C . ALA A 1 174 ? -15.355 8.261 -7.755 1.00 88.69 174 ALA A C 1
ATOM 1398 O O . ALA A 1 174 ? -15.208 8.903 -8.783 1.00 88.69 174 ALA A O 1
ATOM 1399 N N . ARG A 1 175 ? -15.823 7.005 -7.781 1.00 87.38 175 ARG A N 1
ATOM 1400 C CA . ARG A 1 175 ? -16.184 6.304 -9.030 1.00 87.38 175 ARG A CA 1
ATOM 1401 C C . ARG A 1 175 ? -17.475 6.789 -9.700 1.00 87.38 175 ARG A C 1
ATOM 1403 O O . ARG A 1 175 ? -17.784 6.319 -10.792 1.00 87.38 175 ARG A O 1
ATOM 1410 N N . ARG A 1 176 ? -18.281 7.609 -9.018 1.00 83.94 176 ARG A N 1
ATOM 1411 C CA . ARG A 1 176 ? -19.560 8.131 -9.537 1.00 83.94 176 ARG A CA 1
ATOM 1412 C C . ARG A 1 176 ? -19.432 9.525 -10.153 1.00 83.94 176 ARG A C 1
ATOM 1414 O O . ARG A 1 176 ? -20.406 9.980 -10.749 1.00 83.94 176 ARG A O 1
ATOM 1421 N N . MET A 1 177 ? -18.296 10.188 -9.950 1.00 71.00 177 MET A N 1
ATOM 1422 C CA . MET A 1 177 ? -17.960 11.486 -10.541 1.00 71.00 177 MET A CA 1
ATOM 1423 C C . MET A 1 177 ? -17.348 11.290 -11.926 1.00 71.00 177 MET A C 1
ATOM 1425 O O . MET A 1 177 ? -17.586 12.173 -12.776 1.00 71.00 177 MET A O 1
#

pLDDT: mean 88.08, std 9.96, range [52.16, 98.75]

Mean predicted aligned error: 5.52 Å

Radius of gyration: 16.89 Å; Cα contacts (8 Å, |Δi|>4): 154; chains: 1; bounding box: 40×49×41 Å

Foldseek 3Di:
DDDDDDDLLRQLLVLLLVLLLCQLVVHDLLSSLQSLQSSLVSLVVVCVVAPAPLVVVCPVPDDPVCSVVVVCLLCVSVVVVPCCVPPVPDDGDDDDSCSSLVSSLSSLRSSVRVVDDDDLSNVLSNLLCCLQCVVPPDPPPDPVSVVVSVVSVVLNPDDSNVSSNVSVVSSVVSVVD

Solvent-accessible surface area (backbone atoms only — not comparable to full-atom values): 10090 Å² total; per-residue (Å²): 133,92,83,88,86,79,55,72,70,58,49,26,49,57,28,41,48,48,21,50,52,36,48,28,68,67,49,64,60,68,63,27,38,53,32,21,52,54,19,24,51,56,31,51,62,58,34,74,79,50,81,35,66,62,60,54,49,50,61,74,75,37,57,72,85,50,45,58,54,51,52,50,59,72,42,44,63,64,50,57,78,72,38,60,90,56,69,72,81,67,79,79,78,93,73,68,69,65,56,42,56,55,41,40,50,51,27,49,47,34,42,41,52,71,71,45,82,78,50,63,54,46,50,41,51,49,54,48,46,44,39,62,45,49,89,74,57,58,91,85,52,57,66,70,60,49,53,55,30,59,73,40,50,73,58,55,76,45,58,69,73,55,44,25,47,50,45,36,53,50,39,61,52,58,76,73,111

=== Feature glossary ===
The record interleaves many kinds of information about one protein. Here is each kind framed as the question it answers.

Q: What does the local fold look like, residue by residue?
A: The Foldseek 3Di string encodes local tertiary geometry as a 20-letter alphabet — one character per residue — derived from the relative positions of nearby Cα atoms. Unlike the amino-acid sequence, 3Di is a direct function of the 3D structure, so two proteins with the same fold have similar 3Di strings even at low sequence identity.

Q: Which residues are in helices, strands, or loops?
A: The SS8 string is DSSP's per-residue secondary-structure call. α-helix (H) means an i→i+4 H-bond ladder; β-strand (E) means the residue participates in a β-sheet; 3₁₀ (G) and π (I) are tighter and wider helices; T/S are turns/bends; '-' is loop.

Q: How big and how compact is the whole molecule?
A: Radius of gyration (Rg) is the root-mean-square distance of Cα atoms from their centroid — a single number for overall size and compactness. A globular domain of N residues has Rg ≈ 2.2·N^0.38 Å; an extended or disordered chain has a much larger Rg. The Cα contact count is the number of residue pairs whose Cα atoms are within 8 Å and are more than four positions apart in sequence — a standard proxy for tertiary packing density. The bounding box is the smallest axis-aligned box enclosing all Cα atoms.

Q: Where is each backbone atom in 3D?
A: Structure coordinates are given as an mmCIF _atom_site loop: one row per atom with element, residue name, chain id, sequence number, and x/y/z position in Å. Only the four main-chain atoms per residue are included here; side chains are omitted to keep the record compact.

Q: What is the amino-acid chain?
A: Primary structure: the covalent order of the twenty standard amino acids along the backbone. Two proteins with the same sequence will (almost always) fold to the same structure; two with 30% identity often share a fold but not the details.

Q: What if only a Cα trace is available?
A: Three-state secondary structure (P-SEA) collapses the eight DSSP classes into helix (a), strand (b), and coil (c). P-SEA assigns these from Cα geometry alone — distances and angles — without requiring backbone oxygens, so it works on any Cα trace.

Q: What family and function is it annotated with?
A: Database cross-references. InterPro integrates a dozen domain/family signature databases into unified entries with residue-range hits. GO terms attach function/process/location labels with evidence codes. CATH codes position the fold in a four-level structural taxonomy. Organism is the NCBI-taxonomy species name.

Q: How confident is the AlphaFold model at each residue?
A: pLDDT is the predicted lDDT-Cα score: AlphaFold's confidence that the local environment of each residue (all inter-atomic distances within 15 Å) is correctly placed. It is a per-residue number betwe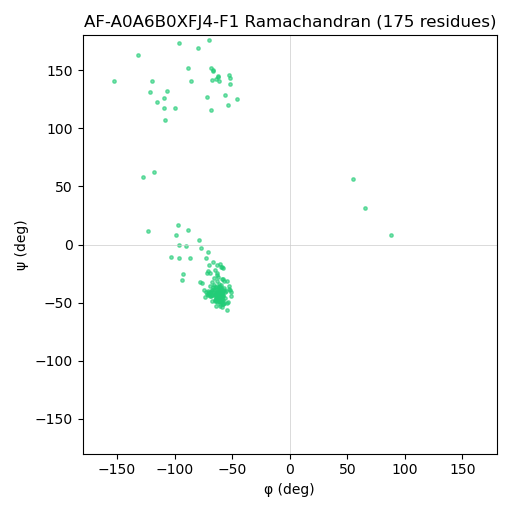en 0 and 100, with higher meaning more reliable.

Q: How mobile is each atom in the crystal?
A: B-factor (Debye–Waller factor) reflects atomic displacement in the crystal lattice. It is an experimental observable (units Å²), not a prediction; low values mean the atom is pinned down, high values mean it moves or is heterogeneous across the crystal.

Q: Which residues are buried vs exposed?
A: SASA measures how much of the protein is reachable by solvent. It is computed by rolling a water-sized probe over the atomic surface and summing the exposed area (Å²). Per-residue SASA distinguishes core (buried, low SASA) from surface (exposed, high SASA) residues; total SASA is a whole-molecule size measure.

Q: What do the diagnostic plots show?
A: Plot images: a contact map (which residues are close in 3D, as an N×N binary image), a Ramachandran scatter (backbone torsion angles, revealing secondary-structure composition at a glance), and — for Alph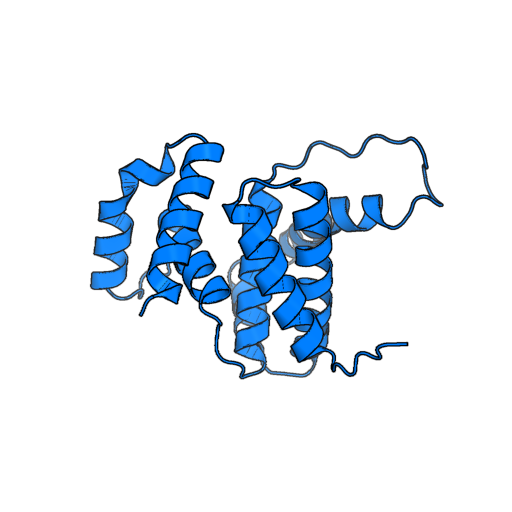aFold structures — a PAE heatmap (pairwise prediction confidence).

Q: What known structures does this most resemble?
A: The Foldseek neighbor list gives the closest experimentally determined structures in the PDB, ranked by structural alignment. TM-score near 1 means near-identical fold; near 0.3 means only rough topology match. This is how one finds what a novel AlphaFold prediction most resembles in the solved-structure universe.

Q: Are the domains correctly placed relative to each other?
A: Predicted aligned error is AlphaFold's pairwise confidence. Unlike pLDDT (per-residue), PAE is per-residue-pair and captures whether two parts of the structure are correctly placed relative to each other. Units are ångströms of expected positional error.

Q: What do the rendered images show?
A: Structure images are PyMOL renders from six orthogonal camera directions. Cartoon representation draws helices as coils and strands as arrows; sticks shows the backbone as bonds; surface shows the solvent-excluded envelope. Rainbow coloring maps sequence position to hue (blue→red, N→C); chain coloring assigns a distinct color per polypeptide.

Q: What are the backbone torsion angles?
A: φ (phi) and ψ (psi) are the two rotatable backbone dihedrals per residue: φ is the C(i-1)–N–Cα–C torsion, ψ is the N–Cα–C–N(i+1) torsion, both in degrees on (−180°, 180°]. α-helical residues cluster near (−60°, −45°); β-strand residues near (−120°, +130°). A Ramachandran plot is simply a scatter of (φ, ψ) for every residue.